Protein AF-A0A9D4P0W1-F1 (afdb_monomer)

Nearest PDB structures (foldseek):
  3d3m-assembly2_B  TM=6.471E-01  e=9.438E-02  Homo sapiens
  3d3m-assembly1_A  TM=6.266E-01  e=3.337E-01  Homo sapiens
  7udo-assembly1_A  TM=5.249E-01  e=2.536E-01  synthetic construct

Structure (mmCIF, N/CA/C/O backbone):
data_AF-A0A9D4P0W1-F1
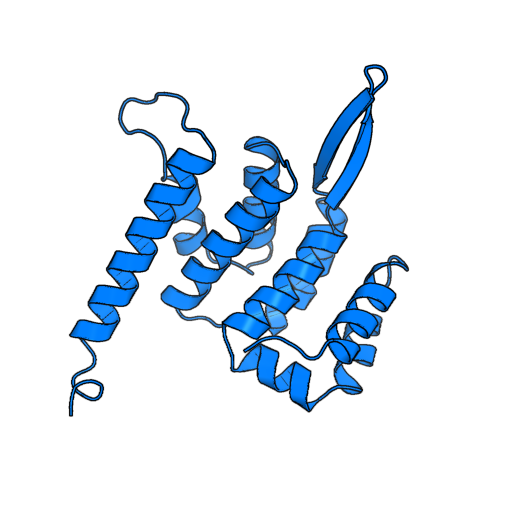#
_entry.id   AF-A0A9D4P0W1-F1
#
loop_
_atom_site.group_PDB
_atom_site.id
_atom_site.type_symbol
_atom_site.label_atom_id
_atom_site.label_alt_id
_atom_site.label_comp_id
_atom_site.label_asym_id
_atom_site.label_entity_id
_atom_site.label_seq_id
_atom_site.pdbx_PDB_ins_code
_atom_site.Cartn_x
_atom_site.Cartn_y
_atom_site.Cartn_z
_atom_site.occupancy
_atom_site.B_iso_or_equiv
_atom_site.auth_seq_id
_atom_site.auth_comp_id
_atom_site.auth_asym_id
_atom_site.auth_atom_id
_atom_site.pdbx_PDB_model_num
ATOM 1 N N . MET A 1 1 ? -9.041 -4.227 -15.456 1.00 68.88 1 MET A N 1
ATOM 2 C CA . MET A 1 1 ? -9.688 -5.532 -15.191 1.00 68.88 1 MET A CA 1
ATOM 3 C C . MET A 1 1 ? -9.917 -5.594 -13.695 1.00 68.88 1 MET A C 1
ATOM 5 O O . MET A 1 1 ? -9.021 -5.161 -12.986 1.00 68.88 1 MET A O 1
ATOM 9 N N . ASN A 1 2 ? -11.085 -6.048 -13.243 1.00 81.81 2 ASN A N 1
ATOM 10 C CA . ASN A 1 2 ? -11.381 -6.177 -11.812 1.00 81.81 2 ASN A CA 1
ATOM 11 C C . ASN A 1 2 ? -11.415 -7.656 -11.449 1.00 81.81 2 ASN A C 1
ATOM 13 O O . ASN A 1 2 ? -11.795 -8.483 -12.288 1.00 81.81 2 ASN A O 1
ATOM 17 N N . LEU A 1 3 ? -11.053 -7.978 -10.212 1.00 88.50 3 LEU A N 1
ATOM 18 C CA . LEU A 1 3 ? -11.132 -9.346 -9.726 1.00 88.50 3 LEU A CA 1
ATOM 19 C C . LEU A 1 3 ? -12.589 -9.845 -9.663 1.00 88.50 3 LEU A C 1
ATOM 21 O O . LEU A 1 3 ? -13.508 -9.072 -9.366 1.00 88.50 3 LEU A O 1
ATOM 25 N N . PRO A 1 4 ? -12.840 -11.143 -9.923 1.00 92.00 4 PRO A N 1
ATOM 26 C CA . PRO A 1 4 ? -14.175 -11.712 -9.791 1.00 92.00 4 PRO A CA 1
ATOM 27 C C . PRO A 1 4 ? -14.733 -11.528 -8.378 1.00 92.00 4 PRO A C 1
ATOM 29 O O . PRO A 1 4 ? -14.071 -11.819 -7.381 1.00 92.00 4 PRO A O 1
ATOM 32 N N . GLN A 1 5 ? -16.000 -11.119 -8.280 1.00 92.00 5 GLN A N 1
ATOM 33 C CA . GLN A 1 5 ? -16.644 -10.834 -6.994 1.00 92.00 5 GLN A CA 1
ATOM 34 C C . GLN A 1 5 ? -16.634 -12.039 -6.040 1.00 92.00 5 GLN A C 1
ATOM 36 O O . GLN A 1 5 ? -16.511 -11.864 -4.828 1.00 92.00 5 GLN A O 1
ATOM 41 N N . GLN A 1 6 ? -16.743 -13.259 -6.575 1.00 93.81 6 GLN A N 1
ATOM 42 C CA . GLN A 1 6 ? -16.693 -14.489 -5.784 1.00 93.81 6 GLN A CA 1
ATOM 43 C C . GLN A 1 6 ? -15.330 -14.681 -5.106 1.00 93.81 6 GLN A C 1
ATOM 45 O O . GLN A 1 6 ? -15.288 -15.017 -3.923 1.00 93.81 6 GLN A O 1
ATOM 50 N N . PHE A 1 7 ? -14.236 -14.413 -5.824 1.00 93.75 7 PHE A N 1
ATOM 51 C CA . PHE A 1 7 ? -12.884 -14.476 -5.277 1.00 93.75 7 PHE A CA 1
ATOM 52 C C . PHE A 1 7 ? -12.681 -13.411 -4.198 1.00 93.75 7 PHE A C 1
ATOM 54 O O . PHE A 1 7 ? -12.322 -13.740 -3.068 1.00 93.75 7 PHE A O 1
ATOM 61 N N . CYS A 1 8 ? -13.014 -12.149 -4.496 1.00 93.38 8 CYS A N 1
ATOM 62 C CA . CYS A 1 8 ? -12.889 -11.055 -3.528 1.00 93.38 8 CYS A CA 1
ATOM 63 C C . CYS A 1 8 ? -13.695 -11.325 -2.254 1.00 93.38 8 CYS A C 1
ATOM 65 O O . CYS A 1 8 ? -13.222 -11.065 -1.150 1.00 93.38 8 CYS A O 1
ATOM 67 N N . ARG A 1 9 ? -14.907 -11.876 -2.389 1.00 93.00 9 ARG A N 1
ATOM 68 C CA . ARG A 1 9 ? -15.744 -12.250 -1.248 1.00 93.00 9 ARG A CA 1
ATOM 69 C C . ARG A 1 9 ? -15.096 -13.344 -0.401 1.00 93.00 9 ARG A C 1
ATOM 71 O O . ARG A 1 9 ? -15.023 -13.172 0.810 1.00 93.00 9 ARG A O 1
ATOM 78 N N . ALA A 1 10 ? -14.595 -14.413 -1.019 1.00 92.12 10 ALA A N 1
ATOM 79 C CA . ALA A 1 10 ? -13.942 -15.506 -0.299 1.00 92.12 10 ALA A CA 1
ATOM 80 C C . ALA A 1 10 ? -12.701 -15.026 0.475 1.00 92.12 10 ALA A C 1
ATOM 82 O O . ALA A 1 10 ? -12.504 -15.397 1.632 1.00 92.12 10 ALA A O 1
ATOM 83 N N . ILE A 1 11 ? -11.898 -14.142 -0.129 1.00 92.88 11 ILE A N 1
ATOM 84 C CA . ILE A 1 11 ? -10.749 -13.523 0.544 1.00 92.88 11 ILE A CA 1
ATOM 85 C C . ILE A 1 11 ? -11.210 -12.655 1.720 1.00 92.88 11 ILE A C 1
ATOM 87 O O . ILE A 1 11 ? -10.711 -12.830 2.830 1.00 92.88 11 ILE A O 1
ATOM 91 N N . LYS A 1 12 ? -12.196 -11.772 1.525 1.00 91.00 12 LYS A N 1
ATOM 92 C CA . LYS A 1 12 ? -12.718 -10.905 2.596 1.00 91.00 12 LYS A CA 1
ATOM 93 C C . LYS A 1 12 ? -13.307 -11.688 3.768 1.00 91.00 12 LYS A C 1
ATOM 95 O O . LYS A 1 12 ? -13.039 -11.342 4.914 1.00 91.00 12 LYS A O 1
ATOM 100 N N . GLU A 1 13 ? -14.057 -12.751 3.493 1.00 89.69 13 GLU A N 1
ATOM 101 C CA . GLU A 1 13 ? -14.584 -13.647 4.528 1.00 89.69 13 GLU A CA 1
ATOM 102 C C . GLU A 1 13 ? -13.433 -14.311 5.302 1.00 89.69 13 GLU A C 1
ATOM 104 O O . GLU A 1 13 ? -13.432 -14.287 6.529 1.00 89.69 13 GLU A O 1
ATOM 109 N N . SER A 1 14 ? -12.385 -14.777 4.612 1.00 88.94 14 SER A N 1
ATOM 110 C CA . SER A 1 14 ? -11.207 -15.361 5.273 1.00 88.94 14 SER A CA 1
ATOM 111 C C . SER A 1 14 ? -10.394 -14.367 6.114 1.00 88.94 14 SER A C 1
ATOM 113 O O . SER A 1 14 ? -9.714 -14.763 7.057 1.00 88.94 14 SER A O 1
ATOM 115 N N . LEU A 1 15 ? -10.453 -13.073 5.792 1.00 87.31 15 LEU A N 1
ATOM 116 C CA . LEU A 1 15 ? -9.755 -12.014 6.523 1.00 87.31 15 LEU A CA 1
ATOM 117 C C . LEU A 1 15 ? -10.486 -11.618 7.818 1.00 87.31 15 LEU A C 1
ATOM 119 O O . LEU A 1 15 ? -9.836 -11.186 8.772 1.00 87.31 15 LEU A O 1
ATOM 123 N N . ALA A 1 16 ? -11.812 -11.774 7.869 1.00 77.38 16 ALA A N 1
ATOM 124 C CA . ALA A 1 16 ? -12.640 -11.374 9.010 1.00 77.38 16 ALA A CA 1
ATOM 125 C C . ALA A 1 16 ? -12.372 -12.204 10.280 1.00 77.38 16 ALA A C 1
ATOM 127 O O . ALA A 1 16 ? -12.483 -11.687 11.390 1.00 77.38 16 ALA A O 1
ATOM 128 N N . ASP A 1 17 ? -11.948 -13.457 10.124 1.00 64.75 17 ASP A N 1
ATOM 129 C CA . ASP A 1 17 ? -11.781 -14.412 11.226 1.00 64.75 17 ASP A CA 1
ATOM 130 C C . ASP A 1 17 ? -10.397 -14.326 11.916 1.00 64.75 17 ASP A C 1
ATOM 132 O O . ASP A 1 17 ? -9.960 -15.275 12.569 1.00 64.75 17 ASP A O 1
ATOM 136 N N . ASN A 1 18 ? -9.668 -13.204 11.771 1.00 61.88 18 ASN A N 1
ATOM 137 C CA . ASN A 1 18 ? -8.279 -13.034 12.247 1.00 61.88 18 ASN A CA 1
ATOM 138 C C . ASN A 1 18 ? -7.359 -14.195 11.827 1.00 61.88 18 ASN A C 1
ATOM 140 O O . ASN A 1 18 ? -6.444 -14.601 12.548 1.00 61.88 18 ASN A O 1
ATOM 144 N N . VAL A 1 19 ? -7.612 -14.763 10.648 1.00 65.81 19 VAL A N 1
ATOM 145 C CA . VAL A 1 19 ? -6.981 -16.024 10.276 1.00 65.81 19 VAL A CA 1
ATOM 146 C C . VAL A 1 19 ? -5.528 -15.814 9.873 1.00 65.81 19 VAL A C 1
ATOM 148 O O . VAL A 1 19 ? -5.149 -14.804 9.269 1.00 65.81 19 VAL A O 1
ATOM 151 N N . VAL A 1 20 ? -4.704 -16.805 10.204 1.00 79.44 20 VAL A N 1
ATOM 152 C CA . VAL A 1 20 ? -3.309 -16.928 9.773 1.00 79.44 20 VAL A CA 1
ATOM 153 C C . VAL A 1 20 ? -3.240 -16.911 8.242 1.00 79.44 20 VAL A C 1
ATOM 155 O O . VAL A 1 20 ? -4.086 -17.519 7.585 1.00 79.44 20 VAL A O 1
ATOM 158 N N . ASN A 1 21 ? -2.207 -16.285 7.666 1.00 85.50 21 ASN A N 1
ATOM 159 C CA . ASN A 1 21 ? -1.987 -16.217 6.210 1.00 85.50 21 ASN A CA 1
ATOM 160 C C . ASN A 1 21 ? -2.153 -17.566 5.485 1.00 85.50 21 ASN A C 1
ATOM 162 O O . ASN A 1 21 ? -2.647 -17.600 4.365 1.00 85.50 21 ASN A O 1
ATOM 166 N N . GLN A 1 22 ? -1.832 -18.682 6.146 1.00 85.12 22 GLN A N 1
ATOM 167 C CA . GLN A 1 22 ? -2.019 -20.038 5.618 1.00 85.12 22 GLN A CA 1
ATOM 168 C C . GLN A 1 22 ? -3.462 -20.345 5.186 1.00 85.12 22 GLN A C 1
ATOM 170 O O . GLN A 1 22 ? -3.669 -21.102 4.241 1.00 85.12 22 GLN A O 1
ATO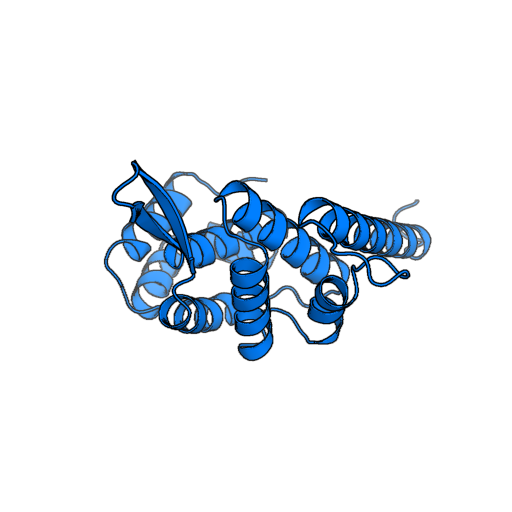M 175 N N . MET A 1 23 ? -4.477 -19.801 5.862 1.00 85.81 23 MET A N 1
ATOM 176 C CA . MET A 1 23 ? -5.865 -20.021 5.449 1.00 85.81 23 MET A CA 1
ATOM 177 C C . MET A 1 23 ? -6.212 -19.204 4.209 1.00 85.81 23 MET A C 1
ATOM 179 O O . MET A 1 23 ? -6.871 -19.722 3.314 1.00 85.81 23 MET A O 1
ATOM 183 N N . ILE A 1 24 ? -5.724 -17.966 4.126 1.00 88.62 24 ILE A N 1
ATOM 184 C CA . ILE A 1 24 ? -5.899 -17.121 2.941 1.00 88.62 24 ILE A CA 1
ATOM 185 C C . ILE A 1 24 ? -5.259 -17.815 1.734 1.00 88.62 24 ILE A C 1
ATOM 187 O O . ILE A 1 24 ? -5.896 -17.961 0.698 1.00 88.62 24 ILE A O 1
ATOM 191 N N . GLU A 1 25 ? -4.052 -18.360 1.898 1.00 89.06 25 GLU A N 1
ATOM 192 C CA . GLU A 1 25 ? -3.373 -19.157 0.869 1.00 89.06 25 GLU A CA 1
ATOM 193 C C . GLU A 1 25 ? -4.183 -20.388 0.449 1.00 89.06 25 GLU A C 1
ATOM 195 O O . GLU A 1 25 ? -4.294 -20.686 -0.740 1.00 89.06 25 GLU A O 1
ATOM 200 N N . ARG A 1 26 ? -4.803 -21.096 1.403 1.00 89.88 26 ARG A N 1
ATOM 201 C CA . ARG A 1 26 ? -5.704 -22.210 1.079 1.00 89.88 26 ARG A CA 1
ATOM 202 C C . ARG A 1 26 ? -6.891 -21.741 0.252 1.00 89.88 26 ARG A C 1
ATOM 204 O O . ARG A 1 26 ? -7.223 -22.421 -0.710 1.00 89.88 26 ARG A O 1
ATOM 211 N N . ILE A 1 27 ? -7.516 -20.614 0.590 1.00 89.81 27 ILE A N 1
ATOM 212 C CA . ILE A 1 27 ? -8.609 -20.052 -0.215 1.00 89.81 27 ILE A CA 1
ATOM 213 C C . ILE A 1 27 ? -8.109 -19.716 -1.619 1.00 89.81 27 ILE A C 1
ATOM 215 O O . ILE A 1 27 ? -8.722 -20.154 -2.586 1.00 89.81 27 ILE A O 1
ATOM 219 N N . MET A 1 28 ? -6.963 -19.048 -1.748 1.00 89.88 28 MET A N 1
ATOM 220 C CA . MET A 1 28 ? -6.360 -18.722 -3.046 1.00 89.88 28 MET A CA 1
ATOM 221 C C . MET A 1 28 ? -6.107 -19.960 -3.918 1.00 89.88 28 MET A C 1
ATOM 223 O O . MET A 1 28 ? -6.387 -19.931 -5.113 1.00 89.88 28 MET A O 1
ATOM 227 N N . ASN A 1 29 ? -5.704 -21.088 -3.327 1.00 90.81 29 ASN A N 1
ATOM 228 C CA . ASN A 1 29 ? -5.532 -22.349 -4.061 1.00 90.81 29 ASN A CA 1
ATOM 229 C C . ASN A 1 29 ? -6.838 -22.903 -4.672 1.00 90.81 29 ASN A C 1
ATOM 231 O O . ASN A 1 29 ? -6.772 -23.696 -5.608 1.00 90.81 29 ASN A O 1
ATOM 235 N N . HIS A 1 30 ? -8.015 -22.493 -4.181 1.00 94.00 30 HIS A N 1
ATOM 236 C CA . HIS A 1 30 ? -9.309 -22.833 -4.794 1.00 94.00 30 HIS A CA 1
ATOM 237 C C . HIS A 1 30 ? -9.676 -21.909 -5.968 1.00 94.00 30 HIS A C 1
ATOM 239 O O . HIS A 1 30 ? -10.587 -22.228 -6.728 1.00 94.00 30 HIS A O 1
ATOM 245 N N . PHE A 1 31 ? -8.951 -20.800 -6.138 1.00 93.62 31 PHE A N 1
ATOM 246 C CA . PHE A 1 31 ? -9.106 -19.809 -7.207 1.00 93.62 31 PHE A CA 1
ATOM 247 C C . PHE A 1 31 ? -7.771 -19.616 -7.957 1.00 93.62 31 PHE A C 1
ATOM 249 O O . PHE A 1 31 ? -7.149 -18.548 -7.888 1.00 93.62 31 PHE A O 1
ATOM 256 N N . PRO A 1 32 ? -7.254 -20.664 -8.629 1.00 91.88 32 PRO A N 1
ATOM 257 C CA . PRO A 1 32 ? -5.920 -20.632 -9.226 1.00 91.88 32 PRO A CA 1
ATOM 258 C C . PRO A 1 32 ? -5.814 -19.645 -10.396 1.00 91.88 32 PRO A C 1
ATOM 260 O O . PRO A 1 32 ? -4.755 -19.058 -10.603 1.00 91.88 32 PRO A O 1
ATOM 263 N N . LEU A 1 33 ? -6.898 -19.434 -11.151 1.00 92.81 33 LEU A N 1
ATOM 264 C CA . LEU A 1 33 ? -6.917 -18.478 -12.258 1.00 92.81 33 LEU A CA 1
ATOM 265 C C . LEU A 1 33 ? -6.765 -17.046 -11.730 1.00 92.81 33 LEU A C 1
ATOM 267 O O . LEU A 1 33 ? -5.899 -16.308 -12.187 1.00 92.81 33 LEU A O 1
ATOM 271 N N . GLU A 1 34 ? -7.574 -16.671 -10.744 1.00 93.38 34 GLU A N 1
ATOM 272 C CA . GLU A 1 34 ? -7.573 -15.348 -10.124 1.00 93.38 34 GLU A CA 1
ATOM 273 C C . GLU A 1 34 ? -6.258 -15.076 -9.401 1.00 93.38 34 GLU A C 1
ATOM 275 O O . GLU A 1 34 ? -5.685 -14.000 -9.548 1.00 93.38 34 GLU A O 1
ATOM 280 N N . SER A 1 35 ? -5.731 -16.077 -8.692 1.00 89.62 35 SER A N 1
ATOM 281 C CA . SER A 1 35 ? -4.426 -15.981 -8.033 1.00 89.62 35 SER A CA 1
ATOM 282 C C . SER A 1 35 ? -3.301 -15.723 -9.037 1.00 89.62 35 SER A C 1
ATOM 284 O O . SER A 1 35 ? -2.442 -14.884 -8.782 1.00 89.62 35 SER A O 1
ATOM 286 N N . ASN A 1 36 ? -3.332 -16.383 -10.201 1.00 90.44 36 ASN A N 1
ATOM 287 C CA . ASN A 1 36 ? -2.380 -16.119 -11.281 1.00 90.44 36 ASN A CA 1
ATOM 288 C C . ASN A 1 36 ? -2.579 -14.731 -11.901 1.00 90.44 36 ASN A C 1
ATOM 290 O O . ASN A 1 36 ? -1.597 -14.040 -12.161 1.00 90.44 36 ASN A O 1
ATOM 294 N N . ILE A 1 37 ? -3.825 -14.284 -12.089 1.00 90.94 37 ILE A N 1
ATOM 295 C CA . ILE A 1 37 ? -4.120 -12.925 -12.568 1.00 90.94 37 ILE A CA 1
ATOM 296 C C . ILE A 1 37 ? -3.538 -11.880 -11.606 1.00 90.94 37 ILE A C 1
ATOM 298 O O . ILE A 1 37 ? -2.956 -10.899 -12.061 1.00 90.94 37 ILE A O 1
ATOM 302 N N . CYS A 1 38 ? -3.611 -12.103 -10.292 1.00 91.19 38 CYS A N 1
ATOM 303 C CA . CYS A 1 38 ? -2.981 -11.231 -9.298 1.00 91.19 38 CYS A CA 1
ATOM 304 C C . CYS A 1 38 ? -1.448 -11.199 -9.376 1.00 91.19 38 CYS A C 1
ATOM 306 O O . CYS A 1 38 ? -0.855 -10.306 -8.783 1.00 91.19 38 CYS A O 1
ATOM 308 N N . LEU A 1 39 ? -0.794 -12.137 -10.065 1.00 87.94 39 LEU A N 1
ATOM 309 C CA . LEU A 1 39 ? 0.659 -12.132 -10.278 1.00 87.94 39 LEU A CA 1
ATOM 310 C C . LEU A 1 39 ? 1.061 -11.472 -11.601 1.00 87.94 39 LEU A C 1
ATOM 312 O O . LEU A 1 39 ? 2.204 -11.053 -11.748 1.00 87.94 39 LEU A O 1
ATOM 316 N N . SER A 1 40 ? 0.140 -11.383 -12.563 1.00 86.31 40 SER A N 1
ATOM 317 C CA . SER A 1 40 ? 0.434 -10.909 -13.920 1.00 86.31 40 SER A CA 1
ATOM 318 C C . SER A 1 40 ? -0.286 -9.617 -14.313 1.00 86.31 40 SER A C 1
ATOM 320 O O . SER A 1 40 ? 0.017 -9.050 -15.358 1.00 86.31 40 SER A O 1
ATOM 322 N N . ASN A 1 41 ? -1.274 -9.161 -13.539 1.00 90.69 41 ASN A N 1
ATOM 323 C CA . ASN A 1 41 ? -2.051 -7.957 -13.828 1.00 90.69 41 ASN A CA 1
ATOM 324 C C . ASN A 1 41 ? -1.953 -6.949 -12.678 1.00 90.69 41 ASN A C 1
ATOM 326 O O . ASN A 1 41 ? -2.493 -7.195 -11.600 1.00 90.69 41 ASN A O 1
ATOM 330 N N . SER A 1 42 ? -1.344 -5.789 -12.944 1.00 89.31 42 SER A N 1
ATOM 331 C CA . SER A 1 42 ? -1.136 -4.720 -11.954 1.00 89.31 42 SER A CA 1
ATOM 332 C C . SER A 1 42 ? -2.408 -4.317 -11.206 1.00 89.31 42 SER A C 1
ATOM 334 O O . SER A 1 42 ? -2.436 -4.273 -9.982 1.00 89.31 42 SER A O 1
ATOM 336 N N . SER A 1 43 ? -3.510 -4.076 -11.923 1.00 91.81 43 SER A N 1
ATOM 337 C CA . SER A 1 43 ? -4.743 -3.598 -11.290 1.00 91.81 43 SER A CA 1
ATOM 338 C C . SER A 1 43 ? -5.326 -4.626 -10.319 1.00 91.81 43 SER A C 1
ATOM 340 O O . SER A 1 43 ? -5.695 -4.273 -9.203 1.00 91.81 43 SER A O 1
ATOM 342 N N . CYS A 1 44 ? -5.367 -5.902 -10.717 1.00 93.88 44 CYS A N 1
ATOM 343 C CA . CYS A 1 44 ? -5.855 -6.987 -9.860 1.00 93.88 44 CYS A CA 1
ATOM 344 C C . CYS A 1 44 ? -4.911 -7.245 -8.676 1.00 93.88 44 CYS A C 1
ATOM 346 O O . CYS A 1 44 ? -5.354 -7.516 -7.562 1.00 93.88 44 CYS A O 1
ATOM 348 N N . ASN A 1 45 ? -3.605 -7.134 -8.916 1.00 94.94 45 ASN A N 1
ATOM 349 C CA . ASN A 1 45 ? -2.562 -7.246 -7.908 1.00 94.94 45 ASN A CA 1
ATOM 350 C C . ASN A 1 45 ? -2.714 -6.187 -6.803 1.00 94.94 45 ASN A C 1
ATOM 352 O O . ASN A 1 45 ? -2.790 -6.524 -5.619 1.00 94.94 45 ASN A O 1
ATOM 356 N N . ILE A 1 46 ? -2.844 -4.919 -7.199 1.00 96.06 46 ILE A N 1
ATOM 357 C CA . ILE A 1 46 ? -3.083 -3.795 -6.291 1.00 96.06 46 ILE A CA 1
ATOM 358 C C . ILE A 1 46 ? -4.414 -3.986 -5.554 1.00 96.06 46 ILE A C 1
ATOM 360 O O . ILE A 1 46 ? -4.451 -3.84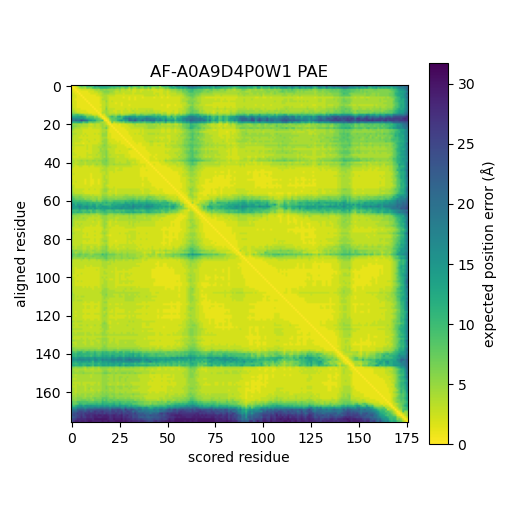1 -4.335 1.00 96.06 46 ILE A O 1
ATOM 364 N N . GLU A 1 47 ? -5.492 -4.366 -6.251 1.00 95.69 47 GLU A N 1
ATOM 365 C CA . GLU A 1 47 ? -6.799 -4.635 -5.633 1.00 95.69 47 GLU A CA 1
ATOM 366 C C . GLU A 1 47 ? -6.699 -5.692 -4.516 1.00 95.69 47 GLU A C 1
ATOM 368 O O . GLU A 1 47 ? -7.210 -5.477 -3.413 1.00 95.69 47 GLU A O 1
ATOM 373 N N . LEU A 1 48 ? -5.983 -6.798 -4.758 1.00 95.81 48 LEU A N 1
ATOM 374 C CA . LEU A 1 48 ? -5.738 -7.834 -3.752 1.00 95.81 48 LEU A CA 1
ATOM 375 C C . LEU A 1 48 ? -4.938 -7.300 -2.558 1.00 95.81 48 LEU A C 1
ATOM 377 O O . LEU A 1 48 ? -5.334 -7.508 -1.408 1.00 95.81 48 LEU A O 1
ATOM 381 N N . MET A 1 49 ? -3.836 -6.592 -2.809 1.00 96.31 49 MET A N 1
ATOM 382 C CA . MET A 1 49 ? -3.006 -6.041 -1.736 1.00 96.31 49 MET A CA 1
ATOM 383 C C . MET A 1 49 ? -3.757 -5.001 -0.895 1.00 96.31 49 MET A C 1
ATOM 385 O O . MET A 1 49 ? -3.607 -4.978 0.327 1.00 96.31 49 MET A O 1
ATOM 389 N N . LEU A 1 50 ? -4.627 -4.190 -1.501 1.00 97.19 50 LEU A N 1
ATOM 390 C CA . LEU A 1 50 ? -5.470 -3.246 -0.766 1.00 97.19 50 LEU A CA 1
ATOM 391 C C . LEU A 1 50 ? -6.476 -3.952 0.154 1.00 97.19 50 LEU A C 1
ATOM 393 O O . LEU A 1 50 ? -6.701 -3.464 1.258 1.00 97.19 50 LEU A O 1
ATOM 397 N N . MET A 1 51 ? -7.023 -5.116 -0.226 1.00 95.69 51 MET A N 1
ATOM 398 C CA . MET A 1 51 ? -7.876 -5.914 0.676 1.00 95.69 51 MET A CA 1
ATOM 399 C C . MET A 1 51 ? -7.111 -6.397 1.917 1.00 95.69 51 MET A C 1
ATOM 401 O O . MET A 1 51 ? -7.655 -6.428 3.021 1.00 95.69 51 MET A O 1
ATOM 405 N N . PHE A 1 52 ? -5.833 -6.746 1.761 1.00 95.69 52 PHE A N 1
ATOM 406 C CA . PHE A 1 52 ? -4.983 -7.127 2.888 1.00 95.69 52 PHE A CA 1
ATOM 407 C C . PHE A 1 52 ? -4.663 -5.937 3.806 1.00 95.69 52 PHE A C 1
ATOM 409 O O . PHE A 1 52 ? -4.653 -6.102 5.024 1.00 95.69 52 PHE A O 1
ATOM 416 N N . ILE A 1 53 ? -4.454 -4.738 3.251 1.00 96.94 53 ILE A N 1
ATOM 417 C CA . ILE A 1 53 ? -4.270 -3.505 4.039 1.00 96.94 53 ILE A CA 1
ATOM 418 C C . ILE A 1 53 ? -5.568 -3.116 4.754 1.00 96.94 53 ILE A C 1
ATOM 420 O O . ILE A 1 53 ? -5.531 -2.738 5.923 1.00 96.94 53 ILE A O 1
ATOM 424 N N . GLU A 1 54 ? -6.716 -3.238 4.081 1.00 95.81 54 GLU A N 1
ATOM 425 C CA . GLU A 1 54 ? -8.044 -2.965 4.645 1.00 95.81 54 GLU A CA 1
ATOM 426 C C . GLU A 1 54 ? -8.285 -3.775 5.924 1.00 95.81 54 GLU A C 1
ATOM 428 O O . GLU A 1 54 ? -8.775 -3.235 6.914 1.00 95.81 54 GLU A O 1
ATOM 433 N N . ASN A 1 55 ? -7.866 -5.045 5.941 1.00 94.12 55 ASN A N 1
ATOM 434 C CA . ASN A 1 55 ? -7.977 -5.919 7.111 1.00 94.12 55 ASN A CA 1
ATOM 435 C C . ASN A 1 55 ? -7.196 -5.419 8.338 1.00 94.12 55 ASN A C 1
ATOM 437 O O . ASN A 1 55 ? -7.523 -5.783 9.466 1.00 94.12 55 ASN A O 1
ATOM 441 N N . SER A 1 56 ? -6.192 -4.571 8.133 1.00 95.06 56 SER A N 1
ATOM 442 C CA . SER A 1 56 ? -5.389 -3.989 9.205 1.00 95.06 56 SER A CA 1
ATOM 443 C C . SER A 1 56 ? -5.942 -2.658 9.713 1.00 95.06 56 SER A C 1
ATOM 445 O O . SER A 1 56 ? -5.383 -2.095 10.649 1.00 95.06 56 SER A O 1
ATOM 447 N N . ILE A 1 57 ? -7.021 -2.124 9.135 1.00 95.06 57 ILE A N 1
ATOM 448 C CA . ILE A 1 57 ? -7.610 -0.854 9.569 1.00 95.06 57 ILE A CA 1
ATOM 449 C C . ILE A 1 57 ? -8.657 -1.103 10.654 1.00 95.06 57 ILE A C 1
ATOM 451 O O . ILE A 1 57 ? -9.592 -1.884 10.491 1.00 95.06 57 ILE A O 1
ATOM 455 N N . GLN A 1 58 ? -8.538 -0.371 11.758 1.00 93.25 58 GLN A N 1
ATOM 456 C CA . GLN A 1 58 ? -9.499 -0.388 12.854 1.00 93.25 58 GLN A CA 1
ATOM 457 C C . GLN A 1 58 ? -10.178 0.969 12.985 1.00 93.25 58 GLN A C 1
ATOM 459 O O . GLN A 1 58 ? -9.559 2.021 12.822 1.00 93.25 58 GLN A O 1
ATOM 464 N N . SER A 1 59 ? -11.469 0.950 13.312 1.00 90.50 59 SER A N 1
ATOM 465 C CA . SER A 1 59 ? -12.230 2.165 13.567 1.00 90.50 59 SER A CA 1
ATOM 466 C C . SER A 1 59 ? -12.901 2.132 14.929 1.00 90.50 59 SER A C 1
ATOM 468 O O . SER A 1 59 ? -13.560 1.162 15.293 1.00 90.50 59 SER A O 1
ATOM 470 N N . PHE A 1 60 ? -12.781 3.247 15.643 1.00 90.19 60 PHE A N 1
ATOM 471 C CA . PHE A 1 60 ? -13.357 3.454 16.960 1.00 90.19 60 PHE A CA 1
ATOM 472 C C . PHE A 1 60 ? -14.235 4.703 16.947 1.00 90.19 60 PHE A C 1
ATOM 474 O O . PHE A 1 60 ? -13.882 5.723 16.349 1.00 90.19 60 PHE A O 1
ATOM 481 N N . ARG A 1 61 ? -15.383 4.643 17.626 1.00 88.81 61 ARG A N 1
ATOM 482 C CA . ARG A 1 61 ? -16.184 5.840 17.907 1.00 88.81 61 ARG A CA 1
ATOM 483 C C . ARG A 1 61 ? -15.653 6.503 19.171 1.00 88.81 61 ARG A C 1
ATOM 485 O O . ARG A 1 61 ? -15.527 5.847 20.202 1.00 88.81 61 ARG A O 1
ATOM 492 N N . LYS A 1 62 ? -15.340 7.793 19.086 1.00 84.44 62 LYS A N 1
ATOM 493 C CA . LYS A 1 62 ? -14.969 8.623 20.235 1.00 84.44 62 LYS A CA 1
ATOM 494 C C . LYS A 1 62 ? -16.219 9.088 20.992 1.00 84.44 62 LYS A C 1
ATOM 496 O O . LYS A 1 62 ? -17.335 9.012 20.481 1.00 84.44 62 LYS A O 1
ATOM 501 N N . ALA A 1 63 ? -16.020 9.594 22.211 1.00 82.50 63 ALA A N 1
ATOM 502 C CA . ALA A 1 63 ? -17.092 10.101 23.075 1.00 82.50 63 ALA A CA 1
ATOM 503 C C . ALA A 1 63 ? -17.860 11.297 22.471 1.00 82.50 63 ALA A C 1
ATOM 505 O O . ALA A 1 63 ? -19.020 11.512 22.803 1.00 82.50 63 ALA A O 1
ATOM 506 N N . ASP A 1 64 ? -17.234 12.043 21.558 1.00 84.88 64 ASP A N 1
ATOM 507 C CA . ASP A 1 64 ? -17.829 13.145 20.791 1.00 84.88 64 ASP A CA 1
ATOM 508 C C . ASP A 1 64 ? -18.510 12.680 19.485 1.00 84.88 64 ASP A C 1
ATOM 510 O O . ASP A 1 64 ? -18.842 13.497 18.630 1.00 84.88 64 ASP A O 1
ATOM 514 N N . ASN A 1 65 ? -18.710 11.366 19.313 1.00 79.56 65 ASN A N 1
ATOM 515 C CA . ASN A 1 65 ? -19.186 10.704 18.093 1.00 79.56 65 ASN A CA 1
ATOM 516 C C . ASN A 1 65 ? -18.279 10.856 16.860 1.00 79.56 65 ASN A C 1
ATOM 518 O O . ASN A 1 65 ? -18.643 10.374 15.784 1.00 79.56 65 ASN A O 1
ATOM 522 N N . SER A 1 66 ? -17.091 11.455 16.987 1.00 85.81 66 SER A N 1
ATOM 523 C CA . SER A 1 66 ? -16.124 11.466 15.892 1.00 85.81 66 SER A CA 1
ATOM 524 C C . SER A 1 66 ? -15.511 10.073 15.688 1.00 85.81 66 SER A C 1
ATOM 526 O O . SER A 1 66 ? -15.417 9.251 16.608 1.00 85.81 66 SER A O 1
ATOM 528 N N . LYS A 1 67 ? -15.123 9.773 14.446 1.00 87.56 67 LYS A N 1
ATOM 529 C CA . LYS A 1 67 ? -14.525 8.490 14.066 1.00 87.56 67 LYS A CA 1
ATOM 530 C C . LYS A 1 67 ? -13.005 8.596 14.187 1.00 87.56 67 LYS A C 1
ATOM 532 O O . LYS A 1 67 ? -12.391 9.441 13.545 1.00 87.56 67 LYS A O 1
ATOM 537 N N . LEU A 1 68 ? -12.397 7.743 15.004 1.00 91.12 68 LEU A N 1
ATOM 538 C CA . LEU A 1 68 ? -10.956 7.509 14.989 1.00 91.12 68 LEU A CA 1
ATOM 539 C C . LEU A 1 68 ? -10.682 6.304 14.094 1.00 91.12 68 LEU A C 1
ATOM 541 O O . LEU A 1 68 ? -11.308 5.259 14.274 1.00 91.12 68 LEU A O 1
ATOM 545 N N . VAL A 1 69 ? -9.767 6.450 13.142 1.00 94.50 69 VAL A N 1
ATOM 546 C CA . VAL A 1 69 ? -9.330 5.363 12.264 1.00 94.50 69 VAL A CA 1
ATOM 547 C C . VAL A 1 69 ? -7.830 5.193 12.443 1.00 94.50 69 VAL A C 1
ATOM 549 O O . VAL A 1 69 ? -7.091 6.173 12.347 1.00 94.50 69 VAL A O 1
ATOM 552 N N . LEU A 1 70 ? -7.409 3.974 12.765 1.00 95.94 70 LEU A N 1
ATOM 553 C CA . LEU A 1 70 ? -6.028 3.623 13.084 1.00 95.94 70 LEU A CA 1
ATOM 554 C C . LEU A 1 70 ? -5.593 2.412 12.268 1.00 95.94 70 LEU A C 1
ATOM 556 O O . LEU A 1 70 ? -6.415 1.551 11.943 1.00 95.94 70 LEU A O 1
ATOM 560 N N . ILE A 1 71 ? -4.297 2.331 11.988 1.00 96.06 71 ILE A N 1
ATOM 561 C CA . ILE A 1 71 ? -3.686 1.131 11.426 1.00 96.06 71 ILE A CA 1
ATOM 562 C C . ILE A 1 71 ? -3.218 0.208 12.560 1.00 96.06 71 ILE A C 1
ATOM 564 O O . ILE A 1 71 ? -2.509 0.621 13.477 1.00 96.06 71 ILE A O 1
ATOM 568 N N . ASN A 1 72 ? -3.618 -1.059 12.512 1.00 95.75 72 ASN A N 1
ATOM 569 C CA . ASN A 1 72 ? -3.069 -2.113 13.355 1.00 95.75 72 ASN A CA 1
ATOM 570 C C . ASN A 1 72 ? -1.757 -2.601 12.726 1.00 95.75 72 ASN A C 1
ATOM 572 O O . ASN A 1 72 ? -1.766 -3.371 11.765 1.00 95.75 72 ASN A O 1
ATOM 576 N N . GLU A 1 73 ? -0.633 -2.125 13.264 1.00 95.56 73 GLU A N 1
ATOM 577 C CA . GLU A 1 73 ? 0.703 -2.435 12.745 1.00 95.56 73 GLU A CA 1
ATOM 578 C C . GLU A 1 73 ? 1.012 -3.935 12.804 1.00 95.56 73 GLU A C 1
ATOM 580 O O . GLU A 1 73 ? 1.518 -4.477 11.829 1.00 95.56 73 GLU A O 1
ATOM 585 N N . GLU A 1 74 ? 0.651 -4.637 13.883 1.00 94.25 74 GLU A N 1
ATOM 586 C CA . GLU A 1 74 ? 0.888 -6.084 14.019 1.00 94.25 74 GLU A CA 1
ATOM 587 C C . GLU A 1 74 ? 0.166 -6.879 12.923 1.00 94.25 74 GLU A C 1
ATOM 589 O O . GLU A 1 74 ? 0.760 -7.746 12.271 1.00 94.25 74 GLU A O 1
ATOM 594 N N . MET A 1 75 ? -1.105 -6.549 12.675 1.00 94.06 75 MET A N 1
ATOM 595 C CA . MET A 1 75 ? -1.867 -7.164 11.591 1.00 94.06 75 MET A CA 1
ATOM 596 C C . MET A 1 75 ? -1.244 -6.824 10.237 1.00 94.06 75 MET A C 1
ATOM 598 O O . MET A 1 75 ? -1.069 -7.712 9.405 1.00 94.06 75 MET A O 1
ATOM 602 N N . LEU A 1 76 ? -0.843 -5.567 10.022 1.00 96.50 76 LEU A N 1
ATOM 603 C CA . LEU A 1 76 ? -0.217 -5.154 8.771 1.00 96.50 76 LEU A CA 1
ATOM 604 C C . LEU A 1 76 ? 1.119 -5.867 8.539 1.00 96.50 76 LEU A C 1
ATOM 606 O O . LEU A 1 76 ? 1.317 -6.372 7.444 1.00 96.50 76 LEU A O 1
ATOM 610 N N . HIS A 1 77 ? 1.977 -6.014 9.551 1.00 96.19 77 HIS A N 1
ATOM 611 C CA . HIS A 1 77 ? 3.199 -6.821 9.466 1.00 96.19 77 HIS A CA 1
ATOM 612 C C . HIS A 1 77 ? 2.893 -8.261 9.034 1.00 96.19 77 HIS A C 1
ATOM 614 O O . HIS A 1 77 ? 3.546 -8.808 8.146 1.00 96.19 77 HIS A O 1
ATOM 620 N N . ASN A 1 78 ? 1.868 -8.883 9.625 1.00 93.88 78 ASN A N 1
ATOM 621 C CA . ASN A 1 78 ? 1.454 -10.232 9.251 1.00 93.88 78 ASN A CA 1
ATOM 622 C C . ASN A 1 78 ? 0.989 -10.289 7.786 1.00 93.88 78 ASN A C 1
ATOM 624 O O . ASN A 1 78 ? 1.462 -11.126 7.017 1.00 93.88 78 ASN A O 1
ATOM 628 N N . ARG A 1 79 ? 0.119 -9.368 7.367 1.00 94.56 79 ARG A N 1
ATOM 629 C CA . ARG A 1 79 ? -0.405 -9.320 5.995 1.00 94.56 79 ARG A CA 1
ATOM 630 C C . ARG A 1 79 ? 0.659 -8.976 4.956 1.00 94.56 79 ARG A C 1
ATOM 632 O O . ARG A 1 79 ? 0.645 -9.564 3.878 1.00 94.56 79 ARG A O 1
ATOM 639 N N . SER A 1 80 ? 1.627 -8.130 5.288 1.00 95.94 80 SER A N 1
ATOM 640 C CA . SER A 1 80 ? 2.759 -7.803 4.418 1.00 95.94 80 SER A CA 1
ATOM 641 C C . SER A 1 80 ? 3.589 -9.033 4.048 1.00 95.94 80 SER A C 1
ATOM 643 O O . SER A 1 80 ? 3.970 -9.185 2.892 1.00 95.94 80 SER A O 1
ATOM 645 N N . LYS A 1 81 ? 3.774 -9.988 4.970 1.00 93.94 81 LYS A N 1
ATOM 646 C CA . LYS A 1 81 ? 4.450 -11.265 4.662 1.00 93.94 81 LYS A CA 1
ATOM 647 C C . LYS A 1 81 ? 3.717 -12.088 3.602 1.00 93.94 81 LYS A C 1
ATOM 649 O O . LYS A 1 81 ? 4.347 -12.827 2.854 1.00 93.94 81 LYS A O 1
ATOM 654 N N . LEU A 1 82 ? 2.389 -11.978 3.531 1.00 92.81 82 LEU A N 1
ATOM 655 C CA . LEU A 1 82 ? 1.615 -12.581 2.445 1.00 92.81 82 LEU A CA 1
ATOM 656 C C . LEU A 1 82 ? 1.758 -11.770 1.151 1.00 92.81 82 LEU A C 1
ATOM 658 O O . LEU A 1 82 ? 1.955 -12.363 0.092 1.00 92.81 82 LEU A O 1
ATOM 662 N N . MET A 1 83 ? 1.720 -10.433 1.236 1.00 95.38 83 MET A N 1
ATOM 663 C CA . MET A 1 83 ? 1.908 -9.533 0.085 1.00 95.38 83 MET A CA 1
ATOM 664 C C . MET A 1 83 ? 3.239 -9.758 -0.632 1.00 95.38 83 MET A C 1
ATOM 666 O O . MET A 1 83 ? 3.276 -9.642 -1.851 1.00 95.38 83 MET A O 1
ATOM 670 N N . GLN A 1 84 ? 4.304 -10.142 0.085 1.00 93.00 84 GLN A N 1
ATOM 671 C CA . GLN A 1 84 ? 5.615 -10.440 -0.507 1.00 93.00 84 GLN A CA 1
ATOM 672 C C . GLN A 1 84 ? 5.556 -11.444 -1.671 1.00 93.00 84 GLN A C 1
ATOM 674 O O . GLN A 1 84 ? 6.370 -11.375 -2.588 1.00 93.00 84 GLN A O 1
ATOM 679 N N . LYS A 1 85 ? 4.568 -12.349 -1.683 1.00 90.75 85 LYS A N 1
ATOM 680 C CA . LYS A 1 85 ? 4.372 -13.330 -2.765 1.00 90.75 85 LYS A CA 1
ATOM 681 C C . LYS A 1 85 ? 3.788 -12.734 -4.047 1.00 90.75 85 LYS A C 1
ATOM 683 O O . LYS A 1 85 ? 3.802 -13.401 -5.075 1.00 90.75 85 LYS A O 1
ATOM 688 N N . PHE A 1 86 ? 3.265 -11.515 -3.973 1.00 90.12 86 PHE A N 1
ATOM 689 C CA . PHE A 1 86 ? 2.549 -10.832 -5.047 1.00 90.12 86 PHE A CA 1
ATOM 690 C C . PHE A 1 86 ? 3.284 -9.586 -5.544 1.00 90.12 86 PHE A C 1
ATOM 692 O O . PHE A 1 86 ? 2.739 -8.849 -6.355 1.00 90.12 86 PHE A O 1
ATOM 699 N N . ILE A 1 87 ? 4.504 -9.316 -5.078 1.00 89.38 87 ILE A N 1
ATOM 700 C CA . ILE A 1 87 ? 5.241 -8.124 -5.503 1.00 89.38 87 ILE A CA 1
ATOM 701 C C . ILE A 1 87 ? 5.587 -8.228 -6.993 1.00 89.38 87 ILE A C 1
ATOM 703 O O . ILE A 1 87 ? 6.290 -9.146 -7.417 1.00 89.38 87 ILE A O 1
ATOM 707 N N . ILE A 1 88 ? 5.155 -7.232 -7.765 1.00 86.44 88 ILE A N 1
ATOM 708 C CA . ILE A 1 88 ? 5.657 -6.967 -9.115 1.00 86.44 88 ILE A CA 1
ATOM 709 C C . ILE A 1 88 ? 6.810 -5.966 -8.966 1.00 86.44 88 ILE A C 1
ATOM 711 O O . ILE A 1 88 ? 6.622 -4.886 -8.415 1.00 86.44 88 ILE A O 1
ATOM 715 N N . GLN A 1 89 ? 8.024 -6.357 -9.364 1.00 84.12 89 GLN A N 1
ATOM 716 C CA . GLN A 1 89 ? 9.264 -5.682 -8.945 1.00 84.12 89 GLN A CA 1
ATOM 717 C C . GLN A 1 89 ? 9.684 -4.472 -9.791 1.00 84.12 89 GLN A C 1
ATOM 719 O O . GLN A 1 89 ? 10.738 -3.897 -9.518 1.00 84.12 89 GLN A O 1
ATOM 724 N N . ASP A 1 90 ? 8.923 -4.071 -10.807 1.00 89.31 90 ASP A N 1
ATOM 725 C CA . ASP A 1 90 ? 9.293 -2.898 -11.591 1.00 89.31 90 ASP A CA 1
ATOM 726 C C . ASP A 1 90 ? 8.891 -1.582 -10.907 1.00 89.31 90 ASP A C 1
ATOM 728 O O . ASP A 1 90 ? 7.892 -1.462 -10.195 1.00 89.31 90 ASP A O 1
ATOM 732 N N . ASP A 1 91 ? 9.701 -0.561 -11.167 1.00 89.94 91 ASP A N 1
ATOM 733 C CA . ASP A 1 91 ? 9.584 0.766 -10.577 1.00 89.94 91 ASP A CA 1
ATOM 734 C C . ASP A 1 91 ? 8.220 1.434 -10.781 1.00 89.94 91 ASP A C 1
ATOM 736 O O . ASP A 1 91 ? 7.785 2.198 -9.915 1.00 89.94 91 ASP A O 1
ATOM 740 N N . ILE A 1 92 ? 7.591 1.225 -11.942 1.00 92.94 92 ILE A N 1
ATOM 741 C CA . ILE A 1 92 ? 6.328 1.877 -12.294 1.00 92.94 92 ILE A CA 1
ATOM 742 C C . ILE A 1 92 ? 5.200 1.235 -11.497 1.00 92.94 92 ILE A C 1
ATOM 744 O O . ILE A 1 92 ? 4.445 1.954 -10.845 1.00 92.94 92 ILE A O 1
ATOM 748 N N . HIS A 1 93 ? 5.130 -0.095 -11.481 1.00 93.19 93 HIS A N 1
ATOM 749 C CA . HIS A 1 93 ? 4.109 -0.826 -10.736 1.00 93.19 93 HIS A CA 1
ATOM 750 C C . HIS A 1 93 ? 4.237 -0.597 -9.231 1.00 93.19 93 HIS A C 1
ATOM 752 O O . HIS A 1 93 ? 3.235 -0.342 -8.567 1.00 93.19 93 HIS A O 1
ATOM 758 N N . LEU A 1 94 ? 5.453 -0.604 -8.677 1.00 95.44 94 LEU A N 1
ATOM 759 C CA . LEU A 1 94 ? 5.659 -0.326 -7.253 1.00 95.44 94 LEU A CA 1
ATOM 760 C C . LEU A 1 94 ? 5.249 1.103 -6.868 1.00 95.44 94 LEU A C 1
ATOM 762 O O . LEU A 1 94 ? 4.726 1.332 -5.774 1.00 95.44 94 LEU A O 1
ATOM 766 N N . LEU A 1 95 ? 5.486 2.076 -7.751 1.00 96.19 95 LEU A N 1
ATOM 767 C CA . LEU A 1 95 ? 5.095 3.461 -7.512 1.00 96.19 95 LEU A CA 1
ATOM 768 C C . LEU A 1 95 ? 3.581 3.664 -7.684 1.00 96.19 95 LEU A C 1
ATOM 770 O O . LEU A 1 95 ? 2.982 4.392 -6.893 1.00 96.19 95 LEU A O 1
ATOM 774 N N . ASP A 1 96 ? 2.955 2.986 -8.648 1.00 96.81 96 ASP A N 1
ATOM 775 C CA . ASP A 1 96 ? 1.497 2.939 -8.809 1.00 96.81 96 ASP A CA 1
ATOM 776 C C . ASP A 1 96 ? 0.825 2.292 -7.591 1.00 96.81 96 ASP A C 1
ATOM 778 O O . ASP A 1 96 ? -0.120 2.845 -7.022 1.00 96.81 96 ASP A O 1
ATOM 782 N N . PHE A 1 97 ? 1.382 1.186 -7.093 1.00 97.50 97 PHE A N 1
ATOM 783 C CA . PHE A 1 97 ? 0.948 0.569 -5.844 1.00 97.50 97 PHE A CA 1
ATOM 784 C C . PHE A 1 97 ? 1.037 1.553 -4.671 1.00 97.50 97 PHE A C 1
ATOM 786 O O . PHE A 1 97 ? 0.048 1.740 -3.962 1.00 97.50 97 PHE A O 1
ATOM 793 N N . LEU A 1 98 ? 2.166 2.253 -4.495 1.00 98.12 98 LEU A N 1
ATOM 794 C CA . LEU A 1 98 ? 2.318 3.257 -3.435 1.00 98.12 98 LEU A CA 1
ATOM 795 C C . LEU A 1 98 ? 1.251 4.365 -3.526 1.00 98.12 98 LEU A C 1
ATOM 797 O O . LEU A 1 98 ? 0.658 4.725 -2.506 1.00 98.12 98 LEU A O 1
ATOM 801 N N . VAL A 1 99 ? 0.985 4.890 -4.727 1.00 98.00 99 VAL A N 1
ATOM 802 C CA . VAL A 1 99 ? -0.063 5.901 -4.963 1.00 98.00 99 VAL A CA 1
ATOM 803 C C . VAL A 1 99 ? -1.433 5.365 -4.546 1.00 98.00 99 VAL A C 1
ATOM 805 O O . VAL A 1 99 ? -2.143 6.034 -3.791 1.00 98.00 99 VAL A O 1
ATOM 808 N N . ASN A 1 100 ? -1.785 4.154 -4.986 1.00 98.38 100 ASN A N 1
ATOM 809 C CA . ASN A 1 100 ? -3.067 3.525 -4.673 1.00 98.38 100 ASN A CA 1
ATOM 810 C C . ASN A 1 100 ? -3.226 3.247 -3.171 1.00 98.38 100 ASN A C 1
ATOM 812 O O . ASN A 1 100 ? -4.305 3.473 -2.626 1.00 98.38 100 ASN A O 1
ATOM 816 N N . VAL A 1 101 ? -2.160 2.830 -2.479 1.00 98.25 101 VAL A N 1
ATOM 817 C CA . VAL A 1 101 ? -2.159 2.650 -1.019 1.00 98.25 101 VAL A CA 1
ATOM 818 C C . VAL A 1 101 ? -2.446 3.967 -0.308 1.00 98.25 101 VAL A C 1
ATOM 820 O O . VAL A 1 101 ? -3.362 4.029 0.510 1.00 98.25 101 VAL A O 1
ATOM 823 N N . ILE A 1 102 ? -1.707 5.035 -0.617 1.00 98.25 102 ILE A N 1
ATOM 824 C CA . ILE A 1 102 ? -1.887 6.333 0.052 1.00 98.25 102 ILE A CA 1
ATOM 825 C C . ILE A 1 102 ? -3.296 6.874 -0.199 1.00 98.25 102 ILE A C 1
ATOM 827 O O . ILE A 1 102 ? -3.964 7.319 0.736 1.00 98.25 102 ILE A O 1
ATOM 831 N N . GLU A 1 103 ? -3.766 6.809 -1.445 1.00 98.12 103 GLU A N 1
ATOM 832 C CA . GLU A 1 103 ? -5.109 7.249 -1.810 1.00 98.12 103 GLU A CA 1
ATOM 833 C C . GLU A 1 103 ? -6.190 6.444 -1.079 1.00 98.12 103 GLU A C 1
ATOM 835 O O . GLU A 1 103 ? -7.146 7.022 -0.557 1.00 98.12 103 GLU A O 1
ATOM 840 N N . PHE A 1 104 ? -6.034 5.121 -1.007 1.00 98.38 104 PHE A N 1
ATOM 841 C CA . PHE A 1 104 ? -6.945 4.243 -0.282 1.00 98.38 104 PHE A CA 1
ATOM 842 C C . PHE A 1 104 ? -6.989 4.585 1.211 1.00 98.38 104 PHE A C 1
ATOM 844 O O . PHE A 1 104 ? -8.069 4.833 1.748 1.00 98.38 104 PHE A O 1
ATOM 851 N N . LEU A 1 105 ? -5.833 4.668 1.877 1.00 98.06 105 LEU A N 1
ATOM 852 C CA . LEU A 1 105 ? -5.752 4.987 3.305 1.00 98.06 105 LEU A CA 1
ATOM 853 C C . LEU A 1 105 ? -6.345 6.370 3.610 1.00 98.06 105 LEU A C 1
ATOM 855 O O . LEU A 1 105 ? -7.075 6.543 4.587 1.00 98.06 105 LEU A O 1
ATOM 859 N N . HIS A 1 106 ? -6.090 7.346 2.741 1.00 96.75 106 HIS A N 1
ATOM 860 C CA . HIS A 1 106 ? -6.654 8.682 2.872 1.00 96.75 106 HIS A CA 1
ATOM 861 C C . HIS A 1 106 ? -8.185 8.685 2.722 1.00 96.75 106 HIS A C 1
ATOM 863 O O . HIS A 1 106 ? -8.879 9.284 3.545 1.00 96.75 106 HIS A O 1
ATOM 869 N N . LYS A 1 107 ? -8.739 7.945 1.748 1.00 96.50 107 LYS A N 1
ATOM 870 C CA . LYS A 1 107 ? -10.198 7.748 1.603 1.00 96.50 107 LYS A CA 1
ATOM 871 C C . LYS A 1 107 ? -10.820 7.055 2.817 1.00 96.50 107 LYS A C 1
ATOM 873 O O . LYS A 1 107 ? -11.959 7.353 3.172 1.00 96.50 107 LYS A O 1
ATOM 878 N N . GLN A 1 108 ? -10.067 6.182 3.487 1.00 95.62 108 GLN A N 1
ATOM 879 C CA . GLN A 1 108 ? -10.458 5.561 4.758 1.00 95.62 108 GLN A CA 1
ATOM 880 C C . GLN A 1 108 ? -10.331 6.503 5.968 1.00 95.62 108 GLN A C 1
ATOM 882 O O . GLN A 1 108 ? -10.599 6.088 7.094 1.00 95.62 108 GLN A O 1
ATOM 887 N N . GLN A 1 109 ? -10.001 7.781 5.748 1.00 95.12 109 GLN A N 1
ATOM 888 C CA . GLN A 1 109 ? -9.873 8.827 6.767 1.00 95.12 109 GLN A CA 1
ATOM 889 C C . GLN A 1 109 ? -8.696 8.611 7.731 1.00 95.12 109 GLN A C 1
ATOM 891 O O . GLN A 1 109 ? -8.721 9.116 8.857 1.00 95.12 109 GLN A O 1
ATOM 896 N N . LEU A 1 110 ? -7.652 7.882 7.315 1.00 95.38 110 LEU A N 1
ATOM 897 C CA . LEU A 1 110 ? -6.423 7.805 8.102 1.00 95.38 110 LEU A CA 1
ATOM 898 C C . LEU A 1 110 ? -5.702 9.157 8.077 1.00 95.38 110 LEU A C 1
ATOM 900 O O . LEU A 1 110 ? -5.584 9.822 7.046 1.00 95.38 110 LEU A O 1
ATOM 904 N N . SER A 1 111 ? -5.194 9.551 9.243 1.00 94.75 111 SER A N 1
ATOM 905 C CA . SER A 1 111 ? -4.369 10.750 9.379 1.00 94.75 111 SER A CA 1
ATOM 906 C C . SER A 1 111 ? -2.995 10.562 8.728 1.00 94.75 111 SER A C 1
ATOM 908 O O . SER A 1 111 ? -2.518 9.437 8.587 1.00 94.75 111 SER A O 1
ATOM 910 N N . LEU A 1 112 ? -2.320 11.663 8.385 1.00 94.75 112 LEU A N 1
ATOM 911 C CA . LEU A 1 112 ? -0.974 11.624 7.805 1.00 94.75 112 LEU A CA 1
ATOM 912 C C . LEU A 1 112 ? 0.024 10.774 8.632 1.00 94.75 112 LEU A C 1
ATOM 914 O O . LEU A 1 112 ? 0.701 9.948 8.024 1.00 94.75 112 LEU A O 1
ATOM 918 N N . PRO A 1 113 ? 0.088 10.876 9.980 1.00 95.50 113 PRO A N 1
ATOM 919 C CA . PRO A 1 113 ? 0.929 9.985 10.785 1.00 95.50 113 PRO A CA 1
ATOM 920 C C . PRO A 1 113 ? 0.581 8.495 10.663 1.00 95.50 113 PRO A C 1
ATOM 922 O O . PRO A 1 113 ? 1.477 7.659 10.681 1.00 95.50 113 PRO A O 1
ATOM 925 N N . GLU A 1 114 ? -0.700 8.144 10.532 1.00 97.31 114 GLU A N 1
ATOM 926 C CA . GLU A 1 114 ? -1.122 6.745 10.366 1.00 97.31 114 GLU A CA 1
ATOM 927 C C . GLU A 1 114 ? -0.777 6.213 8.966 1.00 97.31 114 GLU A C 1
ATOM 929 O O . GLU A 1 114 ? -0.379 5.058 8.824 1.00 97.31 114 GLU A O 1
ATOM 934 N N . ILE A 1 115 ? -0.841 7.068 7.939 1.00 97.75 115 ILE A N 1
ATOM 935 C CA . ILE A 1 115 ? -0.341 6.745 6.595 1.00 97.75 115 ILE A CA 1
ATOM 936 C C . ILE A 1 115 ? 1.180 6.549 6.628 1.00 97.75 115 ILE A C 1
ATOM 938 O O . ILE A 1 115 ? 1.674 5.558 6.095 1.00 97.75 115 ILE A O 1
ATOM 942 N N . ASP A 1 116 ? 1.923 7.442 7.295 1.00 97.00 116 ASP A N 1
ATOM 943 C CA . ASP A 1 116 ? 3.376 7.314 7.470 1.00 97.00 116 ASP A CA 1
ATOM 944 C C . ASP A 1 116 ? 3.739 5.976 8.143 1.00 97.00 116 ASP A C 1
ATOM 946 O O . ASP A 1 116 ? 4.661 5.294 7.692 1.00 97.00 116 ASP A O 1
ATOM 950 N N . LYS A 1 117 ? 2.995 5.562 9.179 1.00 97.81 117 LYS A N 1
ATOM 951 C CA . LYS A 1 117 ? 3.165 4.248 9.825 1.00 97.81 117 LYS A CA 1
ATOM 952 C C . LYS A 1 117 ? 2.942 3.095 8.854 1.00 97.81 117 LYS A C 1
ATOM 954 O O . LYS A 1 117 ? 3.812 2.239 8.733 1.00 97.81 117 LYS A O 1
ATOM 959 N N . ALA A 1 118 ? 1.821 3.087 8.131 1.00 98.25 118 ALA A N 1
ATOM 960 C CA . ALA A 1 118 ? 1.513 2.020 7.183 1.00 98.25 118 ALA A CA 1
ATOM 961 C C . ALA A 1 118 ? 2.594 1.894 6.094 1.00 98.25 118 ALA A C 1
ATOM 963 O O . ALA A 1 118 ? 3.080 0.797 5.827 1.00 98.25 118 ALA A O 1
ATOM 964 N N . VAL A 1 119 ? 3.038 3.020 5.524 1.00 98.19 119 VAL A N 1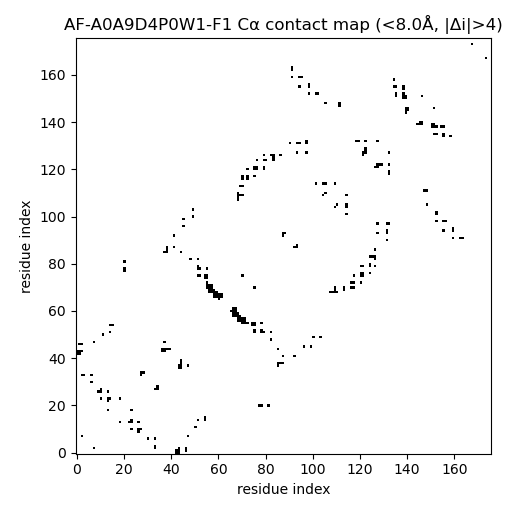
ATOM 965 C CA . VAL A 1 119 ? 4.129 3.058 4.535 1.00 98.19 119 VAL A CA 1
ATOM 966 C C . VAL A 1 119 ? 5.445 2.543 5.130 1.00 98.19 119 VAL A C 1
ATOM 968 O O . VAL A 1 119 ? 6.187 1.833 4.451 1.00 98.19 119 VAL A O 1
ATOM 971 N N . ASN A 1 120 ? 5.745 2.857 6.394 1.00 98.12 120 ASN A N 1
ATOM 972 C CA . ASN A 1 120 ? 6.938 2.343 7.067 1.00 98.12 120 ASN A CA 1
ATOM 973 C C . ASN A 1 120 ? 6.872 0.830 7.302 1.00 98.12 120 ASN A C 1
ATOM 975 O O . ASN A 1 120 ? 7.880 0.165 7.091 1.00 98.12 120 ASN A O 1
ATOM 979 N N . VAL A 1 121 ? 5.714 0.276 7.675 1.00 98.25 121 VAL A N 1
ATOM 980 C CA . VAL A 1 121 ? 5.533 -1.180 7.815 1.00 98.25 121 VAL A CA 1
ATOM 981 C C . VAL A 1 121 ? 5.704 -1.880 6.468 1.00 98.25 121 VAL A C 1
ATOM 983 O O . VAL A 1 121 ? 6.446 -2.854 6.377 1.00 98.25 121 VAL A O 1
ATOM 986 N N . LEU A 1 122 ? 5.080 -1.362 5.404 1.00 98.06 122 LEU A N 1
ATOM 987 C CA . LEU A 1 122 ? 5.233 -1.911 4.051 1.00 98.06 122 LEU A CA 1
ATOM 988 C C . LEU A 1 122 ? 6.688 -1.856 3.571 1.00 98.06 122 LEU A C 1
ATOM 990 O O . LEU A 1 122 ? 7.127 -2.740 2.842 1.00 98.06 122 LEU A O 1
ATOM 994 N N . ASN A 1 123 ? 7.444 -0.833 3.977 1.00 97.75 123 ASN A N 1
ATOM 995 C CA . ASN A 1 123 ? 8.866 -0.750 3.671 1.00 97.75 123 ASN A CA 1
ATOM 996 C C . ASN A 1 123 ? 9.723 -1.698 4.513 1.00 97.75 123 ASN A C 1
ATOM 998 O O . ASN A 1 123 ? 10.632 -2.323 3.975 1.00 97.75 123 ASN A O 1
ATOM 1002 N N . PHE A 1 124 ? 9.438 -1.804 5.809 1.00 97.50 124 PHE A N 1
ATOM 1003 C CA . PHE A 1 124 ? 10.141 -2.699 6.724 1.00 97.50 124 PHE A CA 1
ATOM 1004 C C . PHE A 1 124 ? 9.991 -4.165 6.306 1.00 97.50 124 PHE A C 1
ATOM 1006 O O . PHE A 1 124 ? 10.961 -4.912 6.325 1.00 97.50 124 PHE A O 1
ATOM 1013 N N . GLU A 1 125 ? 8.791 -4.555 5.878 1.00 96.88 125 GLU A N 1
ATOM 1014 C CA . GLU A 1 125 ? 8.493 -5.894 5.360 1.00 96.88 125 GLU A CA 1
ATOM 1015 C C . GLU A 1 125 ? 8.814 -6.032 3.861 1.00 96.88 125 GLU A C 1
ATOM 1017 O O . GLU A 1 125 ? 8.327 -6.952 3.214 1.00 96.88 125 GLU A O 1
ATOM 1022 N N . GLU A 1 126 ? 9.591 -5.117 3.276 1.00 95.31 126 GLU A N 1
ATOM 1023 C CA . GLU A 1 126 ? 10.075 -5.187 1.887 1.00 95.31 126 GLU A CA 1
ATOM 1024 C C . GLU A 1 126 ? 8.979 -5.307 0.805 1.00 95.31 126 GLU A C 1
ATOM 1026 O O . GLU A 1 126 ? 9.273 -5.640 -0.340 1.00 95.31 126 GLU A O 1
ATOM 1031 N N . VAL A 1 127 ? 7.720 -4.977 1.122 1.00 96.56 127 VAL A N 1
ATOM 1032 C CA . VAL A 1 127 ? 6.623 -4.894 0.139 1.00 96.56 127 VAL A CA 1
ATOM 1033 C C . VAL A 1 127 ? 6.857 -3.726 -0.813 1.00 96.56 127 VAL A C 1
ATOM 1035 O O . VAL A 1 127 ? 6.636 -3.840 -2.016 1.00 96.56 127 VAL A O 1
ATOM 1038 N N . ILE A 1 128 ? 7.352 -2.608 -0.274 1.00 96.06 128 ILE A N 1
ATOM 1039 C CA . ILE A 1 128 ? 7.898 -1.508 -1.067 1.00 96.06 128 ILE A CA 1
ATOM 1040 C C . ILE A 1 128 ? 9.371 -1.280 -0.702 1.00 96.06 128 ILE A C 1
ATOM 1042 O O . ILE A 1 128 ? 9.711 -1.094 0.470 1.00 96.06 128 ILE A O 1
ATOM 1046 N N . PRO A 1 129 ? 10.285 -1.236 -1.678 1.00 96.12 129 PRO A N 1
ATOM 1047 C CA . PRO A 1 129 ? 11.686 -0.972 -1.390 1.00 96.12 129 PRO A CA 1
ATOM 1048 C C . PRO A 1 129 ? 11.906 0.492 -0.981 1.00 96.12 129 PRO A C 1
ATOM 1050 O O . PRO A 1 129 ? 11.093 1.382 -1.256 1.00 96.12 129 PRO A O 1
ATOM 1053 N N . LEU A 1 130 ? 13.050 0.762 -0.342 1.00 96.19 130 LEU A N 1
ATOM 1054 C CA . LEU A 1 130 ? 13.369 2.081 0.219 1.00 96.19 130 LEU A CA 1
ATOM 1055 C C . LEU A 1 130 ? 13.275 3.210 -0.819 1.00 96.19 130 LEU A C 1
ATOM 1057 O O . LEU A 1 130 ? 12.765 4.287 -0.515 1.00 96.19 130 LEU A O 1
ATOM 1061 N N . TYR A 1 131 ? 13.731 2.972 -2.051 1.00 95.38 131 TYR A N 1
ATOM 1062 C CA . TYR A 1 131 ?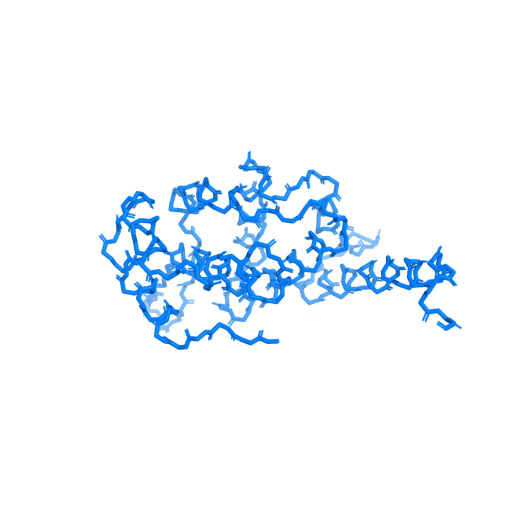 13.702 3.988 -3.105 1.00 95.38 131 TYR A CA 1
ATOM 1063 C C . TYR A 1 131 ? 12.270 4.365 -3.525 1.00 95.38 131 TYR A C 1
ATOM 1065 O O . TYR A 1 131 ? 12.022 5.527 -3.844 1.00 95.38 131 TYR A O 1
ATOM 1073 N N . ILE A 1 132 ? 11.309 3.438 -3.442 1.00 97.00 132 ILE A N 1
ATOM 1074 C CA . ILE A 1 132 ? 9.880 3.716 -3.657 1.00 97.00 132 ILE A CA 1
ATOM 1075 C C . ILE A 1 132 ? 9.315 4.481 -2.462 1.00 97.00 132 ILE A C 1
ATOM 1077 O O . ILE A 1 132 ? 8.773 5.571 -2.633 1.00 97.00 132 ILE A O 1
ATOM 1081 N N . ARG A 1 133 ? 9.546 4.001 -1.233 1.00 96.94 133 ARG A N 1
ATOM 1082 C CA . ARG A 1 133 ? 9.120 4.679 0.009 1.00 96.94 133 ARG A CA 1
ATOM 1083 C C . ARG A 1 133 ? 9.655 6.115 0.129 1.00 96.94 133 ARG A C 1
ATOM 1085 O O . ARG A 1 133 ? 8.997 6.993 0.697 1.00 96.94 133 ARG A O 1
ATOM 1092 N N . ASN A 1 134 ? 10.827 6.392 -0.434 1.00 96.25 134 ASN A N 1
ATOM 1093 C CA . ASN A 1 134 ? 11.412 7.730 -0.460 1.00 96.25 134 ASN A CA 1
ATOM 1094 C C . ASN A 1 134 ? 10.590 8.740 -1.274 1.00 96.25 134 ASN A C 1
ATOM 1096 O O . ASN A 1 134 ? 10.609 9.920 -0.927 1.00 96.25 134 ASN A O 1
ATOM 1100 N N . HIS A 1 135 ? 9.813 8.305 -2.274 1.00 96.00 135 HIS A N 1
ATOM 1101 C CA . HIS A 1 135 ? 8.915 9.204 -3.009 1.00 96.00 135 HIS A CA 1
ATOM 1102 C C . HIS A 1 135 ? 7.883 9.820 -2.061 1.00 96.00 135 HIS A C 1
ATOM 1104 O O . HIS A 1 135 ? 7.659 11.023 -2.095 1.00 96.00 135 HIS A O 1
ATOM 1110 N N . TRP A 1 136 ? 7.327 9.026 -1.142 1.00 96.19 136 TRP A N 1
ATOM 1111 C CA . TRP A 1 136 ? 6.433 9.533 -0.102 1.00 96.19 136 TRP A CA 1
ATOM 1112 C C . TRP A 1 136 ? 7.161 10.380 0.950 1.00 96.19 136 TRP A C 1
ATOM 1114 O O . TRP A 1 136 ? 6.708 11.462 1.322 1.00 96.19 136 TRP A O 1
ATOM 1124 N N . THR A 1 137 ? 8.322 9.909 1.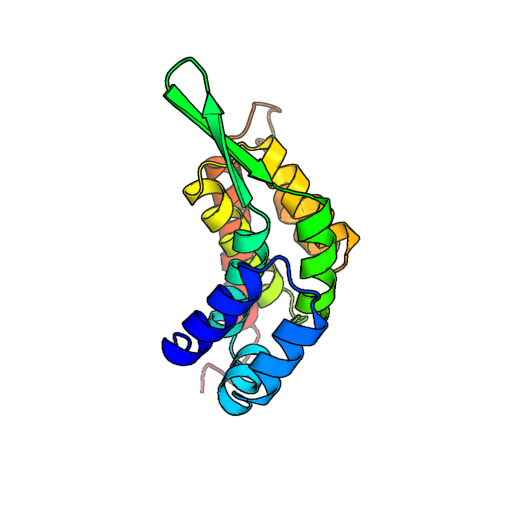413 1.00 93.06 137 THR A N 1
ATOM 1125 C CA . THR A 1 137 ? 9.097 10.581 2.472 1.00 93.06 137 THR A CA 1
ATOM 1126 C C . THR A 1 137 ? 9.490 12.006 2.078 1.00 93.06 137 THR A C 1
ATOM 1128 O O . THR A 1 137 ? 9.389 12.919 2.905 1.00 93.06 137 THR A O 1
ATOM 1131 N N . PHE A 1 138 ? 9.911 12.192 0.824 1.00 92.44 138 PHE A N 1
ATOM 1132 C CA . PHE A 1 138 ? 10.410 13.462 0.296 1.00 92.44 138 PHE A CA 1
ATOM 1133 C C . PHE A 1 138 ? 9.373 14.281 -0.476 1.00 92.44 138 PHE A C 1
ATOM 1135 O O . PHE A 1 138 ? 9.676 15.413 -0.845 1.00 92.44 138 PHE A O 1
ATOM 1142 N N . ALA A 1 139 ? 8.151 13.776 -0.671 1.00 92.00 139 ALA A N 1
ATOM 1143 C CA . ALA A 1 139 ? 7.035 14.545 -1.217 1.00 92.00 139 ALA A CA 1
ATOM 1144 C C . ALA A 1 139 ? 6.543 15.590 -0.202 1.00 92.00 139 ALA A C 1
ATOM 1146 O O . ALA A 1 139 ? 5.457 15.484 0.352 1.00 92.00 139 ALA A O 1
ATOM 1147 N N . ARG A 1 140 ? 7.367 16.588 0.108 1.00 87.31 140 ARG A N 1
ATOM 1148 C CA . ARG A 1 140 ? 7.072 17.670 1.052 1.00 87.31 140 ARG A CA 1
ATOM 1149 C C . ARG A 1 140 ? 7.325 19.007 0.378 1.00 87.31 140 ARG A C 1
ATOM 1151 O O . ARG A 1 140 ? 8.130 19.102 -0.547 1.00 87.31 140 ARG A O 1
ATOM 1158 N N . LYS A 1 141 ? 6.668 20.055 0.867 1.00 82.44 141 LYS A N 1
ATOM 1159 C CA . LYS A 1 141 ? 6.924 21.413 0.392 1.00 82.44 141 LYS A CA 1
ATOM 1160 C C . LYS A 1 141 ? 8.386 21.806 0.680 1.00 82.44 141 LYS A C 1
ATOM 1162 O O . LYS A 1 141 ? 8.858 21.612 1.803 1.00 82.44 141 LYS A O 1
ATOM 1167 N N . PRO A 1 142 ? 9.108 22.381 -0.298 1.00 80.06 142 PRO A N 1
ATOM 1168 C CA . PRO A 1 142 ? 10.535 22.693 -0.168 1.00 80.06 142 PRO A CA 1
ATOM 1169 C C . PRO A 1 142 ? 10.821 23.820 0.833 1.00 80.06 142 PRO A C 1
ATOM 1171 O O . PRO A 1 142 ? 11.928 23.924 1.349 1.00 80.06 142 PRO A O 1
ATOM 1174 N N . ASN A 1 143 ? 9.823 24.653 1.131 1.00 84.19 143 ASN A N 1
ATOM 1175 C CA . ASN A 1 143 ? 9.900 25.741 2.108 1.00 84.19 143 ASN A CA 1
ATOM 1176 C C . ASN A 1 143 ? 9.738 25.267 3.570 1.00 84.19 143 ASN A C 1
ATOM 1178 O O . ASN A 1 143 ? 9.749 26.096 4.475 1.00 84.19 143 ASN A O 1
ATOM 1182 N N . GLY A 1 144 ? 9.576 23.960 3.810 1.00 73.94 144 GLY A N 1
ATOM 1183 C CA . GLY A 1 144 ? 9.410 23.389 5.149 1.00 73.94 144 GLY A CA 1
ATOM 1184 C C . GLY A 1 144 ? 8.000 23.519 5.731 1.00 73.94 144 GLY A C 1
ATOM 1185 O O . GLY A 1 144 ? 7.774 23.095 6.864 1.00 73.94 144 GLY A O 1
ATOM 1186 N N . GLU A 1 145 ? 7.041 24.067 4.980 1.00 81.25 145 GLU A N 1
ATOM 1187 C CA . GLU A 1 145 ? 5.649 24.134 5.421 1.00 81.25 145 GLU A CA 1
ATOM 1188 C C . GLU A 1 145 ? 5.020 22.735 5.549 1.00 81.25 145 GLU A C 1
ATOM 1190 O O . GLU A 1 145 ? 5.345 21.820 4.776 1.00 81.25 145 GLU A O 1
ATOM 1195 N N . PRO A 1 146 ? 4.054 22.556 6.474 1.00 77.44 146 PRO A N 1
ATOM 1196 C CA . PRO A 1 146 ? 3.267 21.335 6.538 1.00 77.44 146 PRO A CA 1
ATOM 1197 C C . PRO A 1 146 ? 2.624 21.039 5.178 1.00 77.44 146 PRO A C 1
ATOM 1199 O O . PRO A 1 146 ? 2.002 21.902 4.554 1.00 77.44 146 PRO A O 1
ATOM 1202 N N . SER A 1 147 ? 2.795 19.806 4.710 1.00 85.69 147 SER A N 1
ATOM 1203 C CA . SER A 1 147 ? 2.170 19.311 3.480 1.00 85.69 147 SER A CA 1
ATOM 1204 C C . SER A 1 147 ? 0.983 18.433 3.858 1.00 85.69 147 SER A C 1
ATOM 1206 O O . SER A 1 147 ? 1.141 17.556 4.715 1.00 85.69 147 SER A O 1
ATOM 1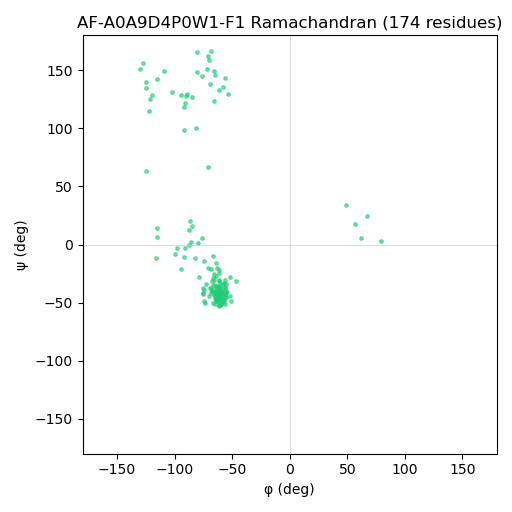208 N N . SER A 1 148 ? -0.178 18.669 3.244 1.00 93.25 148 SER A N 1
ATOM 1209 C CA . SER A 1 148 ? -1.334 17.776 3.382 1.00 93.25 148 SER A CA 1
ATOM 1210 C C . SER A 1 148 ? -1.066 16.434 2.696 1.00 93.25 148 SER A C 1
ATOM 1212 O O . SER A 1 148 ? -0.113 16.304 1.925 1.00 93.25 148 SER A O 1
ATOM 1214 N N . VAL A 1 149 ? -1.899 15.425 2.960 1.00 94.69 149 VAL A N 1
ATOM 1215 C CA . VAL A 1 149 ? -1.788 14.125 2.276 1.00 94.69 149 VAL A CA 1
ATOM 1216 C C . VAL A 1 149 ? -1.941 14.309 0.766 1.00 94.69 149 VAL A C 1
ATOM 1218 O O . VAL A 1 149 ? -1.191 13.715 -0.001 1.00 94.69 149 VAL A O 1
ATOM 1221 N N . GLU A 1 150 ? -2.858 15.175 0.350 1.00 94.94 150 GLU A N 1
ATOM 1222 C CA . GLU A 1 150 ? -3.165 15.503 -1.036 1.00 94.94 150 GLU A CA 1
ATOM 1223 C C . GLU A 1 150 ? -1.991 16.199 -1.729 1.00 94.94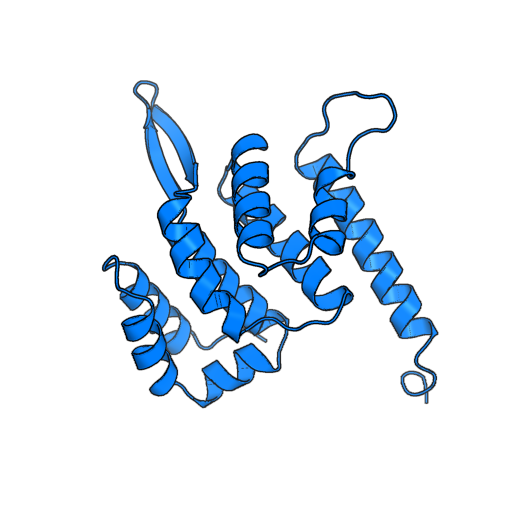 150 GLU A C 1
ATOM 1225 O O . GLU A 1 150 ? -1.633 15.810 -2.842 1.00 94.94 150 GLU A O 1
ATOM 1230 N N . ASP A 1 151 ? -1.342 17.157 -1.054 1.00 93.19 151 ASP A N 1
ATOM 1231 C CA . ASP A 1 151 ? -0.139 17.826 -1.561 1.00 93.19 151 ASP A CA 1
ATOM 1232 C C . ASP A 1 151 ? 0.962 16.792 -1.838 1.00 93.19 151 ASP A C 1
ATOM 1234 O O . ASP A 1 151 ? 1.554 16.767 -2.919 1.00 93.19 151 ASP A O 1
ATOM 1238 N N . ARG A 1 152 ? 1.216 15.904 -0.863 1.00 95.44 152 ARG A N 1
ATOM 1239 C CA . ARG A 1 152 ? 2.239 14.857 -0.989 1.00 95.44 152 ARG A CA 1
ATOM 1240 C C . ARG A 1 152 ? 1.888 13.870 -2.102 1.00 95.44 152 ARG A C 1
ATOM 1242 O O . ARG A 1 152 ? 2.725 13.562 -2.947 1.00 95.44 152 ARG A O 1
ATOM 1249 N N . LEU A 1 153 ? 0.645 13.390 -2.126 1.00 95.75 153 LEU A N 1
ATOM 1250 C CA . LEU A 1 153 ? 0.157 12.421 -3.107 1.00 95.75 153 LEU A CA 1
ATOM 1251 C C . LEU A 1 153 ? 0.256 12.966 -4.535 1.00 95.75 153 LEU A C 1
ATOM 1253 O O . LEU A 1 153 ? 0.624 12.228 -5.448 1.00 95.75 153 LEU A O 1
ATOM 1257 N N . GLN A 1 154 ? -0.014 14.258 -4.732 1.00 95.06 154 GLN A N 1
ATOM 1258 C CA . GLN A 1 154 ? 0.104 14.892 -6.040 1.00 95.06 154 GLN A CA 1
ATOM 1259 C C . GLN A 1 154 ? 1.545 14.875 -6.565 1.00 95.06 154 GLN A C 1
ATOM 1261 O O . GLN A 1 154 ? 1.755 14.601 -7.747 1.00 95.06 154 GLN A O 1
ATOM 1266 N N . VAL A 1 155 ? 2.538 15.103 -5.701 1.00 94.56 155 VAL A N 1
ATOM 1267 C CA . VAL A 1 155 ? 3.959 14.997 -6.075 1.00 94.56 155 VAL A CA 1
ATOM 1268 C C . VAL A 1 155 ? 4.305 13.562 -6.479 1.00 94.56 155 VAL A C 1
ATOM 1270 O O . VAL A 1 155 ? 4.903 13.348 -7.531 1.00 94.56 155 VAL A O 1
ATOM 1273 N N . VAL A 1 156 ? 3.874 12.565 -5.699 1.00 96.06 156 VAL A N 1
ATOM 1274 C CA . VAL A 1 156 ? 4.127 11.148 -6.022 1.00 96.06 156 VAL A CA 1
ATOM 1275 C C . VAL A 1 156 ? 3.482 10.761 -7.362 1.00 96.06 156 VAL A C 1
ATOM 1277 O O . VAL A 1 156 ? 4.129 10.111 -8.183 1.00 96.06 156 VAL A O 1
ATOM 1280 N N . ARG A 1 157 ? 2.253 11.223 -7.643 1.00 96.06 157 ARG A N 1
ATOM 1281 C CA . ARG A 1 157 ? 1.580 11.025 -8.943 1.00 96.06 157 ARG A CA 1
ATOM 1282 C C . ARG A 1 157 ? 2.343 11.660 -10.104 1.00 96.06 157 ARG A C 1
ATOM 1284 O O . ARG A 1 157 ? 2.440 11.057 -11.167 1.00 96.06 157 ARG A O 1
ATOM 1291 N N . GLN A 1 158 ? 2.912 12.852 -9.916 1.00 94.69 158 GLN A N 1
ATOM 1292 C CA . GLN A 1 158 ? 3.752 13.485 -10.938 1.00 94.69 158 GLN A CA 1
ATOM 1293 C C . GLN A 1 158 ? 5.019 12.667 -11.217 1.00 94.69 158 GLN A C 1
ATOM 1295 O O . GLN A 1 158 ? 5.376 12.491 -12.381 1.00 94.69 158 GLN A O 1
ATOM 1300 N N . CYS A 1 159 ? 5.661 12.114 -10.182 1.00 94.69 159 CYS A N 1
ATOM 1301 C CA . CYS A 1 159 ? 6.791 11.200 -10.360 1.00 94.69 159 CYS A CA 1
ATOM 1302 C C . CYS A 1 159 ? 6.390 9.931 -11.127 1.00 94.69 159 CYS A C 1
ATOM 1304 O O . CYS A 1 159 ? 7.124 9.511 -12.021 1.00 94.69 159 CYS A O 1
ATOM 1306 N N . LEU A 1 160 ? 5.225 9.349 -10.817 1.00 95.25 160 LEU A N 1
ATOM 1307 C CA . LEU A 1 160 ? 4.685 8.196 -11.542 1.00 95.25 160 LEU A CA 1
ATOM 1308 C C . LEU A 1 160 ? 4.452 8.525 -13.017 1.00 95.25 160 LEU A C 1
ATOM 1310 O O . LEU A 1 160 ? 4.979 7.835 -13.883 1.00 95.25 160 LEU A O 1
ATOM 1314 N N . HIS A 1 161 ? 3.740 9.616 -13.309 1.00 93.69 161 HIS A N 1
ATOM 1315 C CA . HIS A 1 161 ? 3.497 10.058 -14.683 1.00 93.69 161 HIS A CA 1
ATOM 1316 C C . HIS A 1 161 ? 4.797 10.279 -15.457 1.00 93.69 161 HIS A C 1
ATOM 1318 O O . HIS A 1 161 ? 4.900 9.867 -16.609 1.00 93.69 161 HIS A O 1
ATOM 1324 N N . PHE A 1 162 ? 5.798 10.893 -14.824 1.00 92.75 162 PHE A N 1
ATOM 1325 C CA . PHE A 1 162 ? 7.102 11.106 -15.440 1.00 92.75 162 PHE A CA 1
ATOM 1326 C C . PHE A 1 162 ? 7.813 9.785 -15.763 1.00 92.75 162 PHE A C 1
ATOM 1328 O O . PHE A 1 162 ? 8.316 9.624 -16.873 1.00 92.75 162 PHE A O 1
ATOM 1335 N N . LYS A 1 163 ? 7.812 8.816 -14.836 1.00 91.38 163 LYS A N 1
ATOM 1336 C CA . LYS A 1 163 ? 8.399 7.487 -15.073 1.00 91.38 163 LYS A CA 1
ATOM 1337 C C . LYS A 1 163 ? 7.679 6.724 -16.184 1.00 91.38 163 LYS A C 1
ATOM 1339 O O . LYS A 1 163 ? 8.349 6.190 -17.063 1.00 91.38 163 LYS A O 1
ATOM 1344 N N . CYS A 1 164 ? 6.346 6.723 -16.183 1.00 89.88 164 CYS A N 1
ATOM 1345 C CA . CYS A 1 164 ? 5.557 6.132 -17.263 1.00 89.88 164 CYS A CA 1
ATOM 1346 C C . CYS A 1 164 ? 5.909 6.772 -18.608 1.00 89.88 164 CYS A C 1
ATOM 1348 O O . CYS A 1 164 ? 6.170 6.066 -19.575 1.00 89.88 164 CYS A O 1
ATOM 1350 N N . TRP A 1 165 ? 5.967 8.105 -18.666 1.00 87.88 165 TRP A N 1
ATOM 1351 C CA . TRP A 1 165 ? 6.290 8.827 -19.894 1.00 87.88 165 TRP A CA 1
ATOM 1352 C C . TRP A 1 165 ? 7.677 8.473 -20.443 1.00 87.88 165 TRP A C 1
ATOM 1354 O O . TRP A 1 165 ? 7.802 8.245 -21.644 1.00 87.88 165 TRP A O 1
ATOM 1364 N N . ILE A 1 166 ? 8.696 8.368 -19.579 1.00 86.25 166 ILE A N 1
ATOM 1365 C CA . ILE A 1 166 ? 10.030 7.904 -19.991 1.00 86.25 166 ILE A CA 1
ATOM 1366 C C . ILE A 1 166 ? 9.945 6.496 -20.572 1.00 86.25 166 ILE A C 1
ATOM 1368 O O . ILE A 1 166 ? 10.441 6.288 -21.672 1.00 86.25 166 ILE A O 1
ATOM 1372 N N . TYR A 1 167 ? 9.312 5.559 -19.860 1.00 81.00 167 TYR A N 1
ATOM 1373 C CA . TYR A 1 167 ? 9.224 4.163 -20.286 1.00 81.00 167 TYR A CA 1
ATOM 1374 C C . TYR A 1 167 ? 8.603 4.038 -21.678 1.00 81.00 167 TYR A C 1
ATOM 1376 O O . TYR A 1 167 ? 9.243 3.488 -22.573 1.00 81.00 167 TYR A O 1
ATOM 1384 N N . TYR A 1 168 ? 7.440 4.669 -21.884 1.00 73.69 168 TYR A N 1
ATOM 1385 C CA . TYR A 1 168 ? 6.770 4.710 -23.182 1.00 73.69 168 TYR A CA 1
ATOM 1386 C C . TYR A 1 168 ? 7.656 5.331 -24.267 1.00 73.69 168 TYR A C 1
ATOM 1388 O O . TYR A 1 168 ? 7.712 4.818 -25.373 1.00 73.69 168 TYR A O 1
ATOM 1396 N N . TYR A 1 169 ? 8.389 6.410 -23.981 1.00 63.22 169 TYR A N 1
ATOM 1397 C CA . TYR A 1 169 ? 9.277 7.029 -24.974 1.00 63.22 169 TYR A CA 1
ATOM 1398 C C . TYR A 1 169 ? 10.527 6.182 -25.291 1.00 63.22 169 TYR A C 1
ATOM 1400 O O . TYR A 1 169 ? 11.165 6.377 -26.325 1.00 63.22 169 TYR A O 1
ATOM 1408 N N . THR A 1 170 ? 10.901 5.260 -24.400 1.00 59.03 170 THR A N 1
ATOM 1409 C CA . THR A 1 170 ? 12.102 4.420 -24.527 1.00 59.03 170 THR A CA 1
ATOM 1410 C C . THR A 1 170 ? 11.848 3.008 -25.041 1.00 59.03 170 THR A C 1
ATOM 1412 O O . THR A 1 170 ? 12.831 2.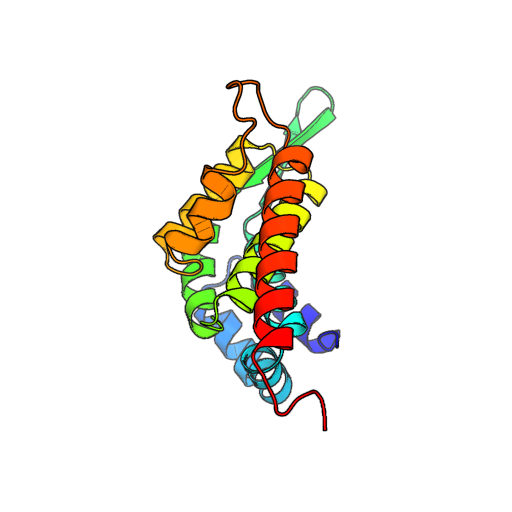327 -25.328 1.00 59.03 170 THR A O 1
ATOM 1415 N N . ASP A 1 171 ? 10.593 2.567 -25.186 1.00 54.72 171 ASP A N 1
ATOM 1416 C CA . ASP A 1 171 ? 10.272 1.316 -25.881 1.00 54.72 171 ASP A CA 1
ATOM 1417 C C . ASP A 1 171 ? 9.996 1.589 -27.374 1.00 54.72 171 ASP A C 1
ATOM 1419 O O . ASP A 1 171 ? 8.897 2.009 -27.747 1.00 54.72 171 ASP A O 1
ATOM 1423 N N . PRO A 1 172 ? 10.978 1.371 -28.270 1.00 54.44 172 PRO A N 1
ATOM 1424 C CA . PRO A 1 172 ? 10.780 1.570 -29.700 1.00 54.44 172 PRO A CA 1
ATOM 1425 C C . PRO A 1 172 ? 9.793 0.570 -30.326 1.00 54.44 172 PRO A C 1
ATOM 1427 O O . PRO A 1 172 ? 9.426 0.766 -31.482 1.00 54.44 172 PRO A O 1
ATOM 1430 N N . ASN A 1 173 ? 9.363 -0.481 -29.612 1.00 56.53 173 ASN A N 1
ATOM 1431 C CA . ASN A 1 173 ? 8.436 -1.490 -30.134 1.00 56.53 173 ASN A CA 1
ATOM 1432 C C . ASN A 1 173 ? 6.956 -1.181 -29.857 1.00 56.53 173 ASN A C 1
ATOM 1434 O O . ASN A 1 173 ? 6.102 -1.838 -30.443 1.00 56.53 173 ASN A O 1
ATOM 1438 N N . GLU A 1 174 ? 6.622 -0.195 -29.017 1.00 48.41 174 GLU A N 1
ATOM 1439 C CA . GLU A 1 174 ? 5.220 0.204 -28.779 1.00 48.41 174 GLU A CA 1
ATOM 1440 C C . GLU A 1 174 ? 4.697 1.252 -29.784 1.00 48.41 174 GLU A C 1
ATOM 1442 O O . GLU A 1 174 ? 3.525 1.628 -29.737 1.00 48.41 174 GLU A O 1
ATOM 1447 N N . TYR A 1 175 ? 5.530 1.692 -30.738 1.00 48.59 175 TYR A N 1
ATOM 1448 C CA . TYR A 1 175 ? 5.173 2.679 -31.771 1.00 48.59 175 TYR A CA 1
ATOM 1449 C C . TYR A 1 175 ? 5.186 2.148 -33.221 1.00 48.59 175 TYR A C 1
ATOM 1451 O O . TYR A 1 175 ? 5.132 2.961 -34.148 1.00 48.59 175 TYR A O 1
ATOM 1459 N N . PHE A 1 176 ? 5.216 0.825 -33.443 1.00 37.66 176 PHE A N 1
ATOM 1460 C CA . PHE A 1 176 ? 5.129 0.217 -34.784 1.00 37.66 176 PHE A CA 1
ATOM 1461 C C . PHE A 1 176 ? 4.092 -0.903 -34.884 1.00 37.66 176 PHE A C 1
ATOM 1463 O O . PHE A 1 176 ? 4.139 -1.839 -34.059 1.00 37.66 176 PHE A O 1
#

pLDDT: mean 89.93, std 10.45, range [37.66, 98.38]

Organism: Dermatophagoides farinae (NCBI:txid6954)

Solvent-accessible surface area (backbone atoms only — not comparable to full-atom values): 10004 Å² total; per-residue (Å²): 120,78,70,58,66,70,58,55,47,55,51,53,59,48,53,71,71,75,51,59,67,69,57,52,52,53,54,41,67,78,38,56,68,60,52,49,41,27,65,76,35,70,61,32,25,45,54,54,51,49,55,49,52,54,68,17,54,46,77,45,79,44,98,85,70,46,79,47,46,46,67,40,60,71,52,35,53,57,41,30,66,57,44,52,80,48,64,61,89,49,75,63,57,46,42,51,41,51,53,52,51,54,53,48,44,46,74,65,58,36,46,67,71,47,49,53,47,52,53,47,46,36,36,75,56,59,60,35,50,69,79,56,53,42,45,66,73,65,32,55,49,91,87,71,53,92,57,53,68,65,60,23,48,52,48,42,50,51,54,44,54,52,52,50,52,51,52,62,75,68,43,80,70,82,78,112

Sequence (176 aa):
MNLPQQFCRAIKESLADNVVNQMIERIMNHFPLESNICLSNSSCNIELMLMFIENSIQSFRKADNSKLVLINEEMLHNRSKLMQKFIIQDDIHLLDFLVNVIEFLHKQQLSLPEIDKAVNVLNFEEVIPLYIRNHWTFARKPNGEPSSVEDRLQVVRQCLHFKCWIYYYTDPNEYF

Radius of gyration: 17.31 Å; Cα contacts (8 Å, |Δi|>4): 174; chains: 1; bounding box: 33×49×58 Å

Mean predicted aligned error: 5.34 Å

Secondary structure (DSSP, 8-state):
----HHHHHHHHHHHHTT--HHHHHHHHHT-HHHHHHHHH-HHHHHHHHHHHHHTTEEEEE-TTSPEEEEE-HHHHHHHHHHHGGG---SHHHHHHHHHHHHHHHHHTT--HHHHHHHHHHHHHTTSS-HHHHHHHHH-S-TT-PPPPHHHHHHHHHHHHHHHHHHHHHH-TTTT-

Foldseek 3Di:
DEQDPVLLVLLLVCLVVVDQVVVSVVSCVVVVVLVVCLQVPLVSVLVVLVSQQVSQWDWDQDPVRDIDIAGNLVSLLRSLLSNVVRADPDPLSLLVSLLSLLVSCVVVVDAPVRNLSSLVSNCVSVVHDPVSSVLQVPLADPVPDDDGSVSSSVSSVVVSVVVVVVVVVPPPVVPD